Protein AF-0000000070847513 (afdb_homodimer)

Foldseek 3Di:
DPPPPPPPPVPDDAFEAEEEEEPVLDDPFDWDQDPVRDTDTDLVCLVVCVVPDDDDHFKYKYKYWQYQDCRVVRNVQSNCVVVQKHKDDDDPQFFWDWAAAPDPPDGIGIIGMIMIGRPVQPVFKDWDGKHWDAPPDRHHNHTDIDTDMGGHD/DDPDPPVPPVPDDAFEAEEEEEPVLDDPFDWDQDPVRDTDTDLVCLVVCVVPDDDDHFKYKYKYWQYQDCRVVRNVQSNCVVVQKHKDDDDPQFFWDWAAAPDPPDGIGIIGMIMIGRPVQPVFKDWDGKHWDAPPDRHHNHTDIDTDMGGHD

Nearest PDB structures (foldseek):
  3toe-assembly1_B  TM=3.927E-01  e=4.108E-01  Methanothermobacter thermautotrophicus str. Delta H
  1nfh-assembly1_B-2  TM=3.701E-01  e=9.165E-01  Archaeoglobus fulgidus
  3u6y-assembly1_A  TM=3.440E-01  e=8.100E-01  Aeropyrum pernix K1
  8xaq-assembly1_B  TM=4.272E-01  e=4.031E+00  Sulfolobus acidocaldarius DSM 639
  6cwx-assembly1_B  TM=3.542E-01  e=1.597E+00  Homo sapiens

InterPro domains:
  IPR036691 Endonuclease/exonuclease/phosphatase superfamily [G3DSA:3.60.10.10] (1-153)
  IPR036691 Endonuclease/exonuclease/phosphatase superfamily [SSF56219] (13-153)

Radius of gyration: 20.43 Å; Cα contacts (8 Å, |Δi|>4): 764; chains: 2; bounding box: 77×54×47 Å

Solvent-accessible surface area (backbone atoms only — not comparable to full-atom values): 15992 Å² total; per-residue (Å²): 139,76,83,70,75,73,79,72,58,43,86,64,60,50,32,36,38,38,36,32,31,37,45,73,63,43,68,88,38,54,64,38,70,43,98,86,70,46,72,40,49,68,66,84,53,34,69,72,40,63,88,68,52,85,77,92,54,39,33,40,38,43,24,39,25,35,30,57,66,61,16,56,61,52,34,50,41,58,45,37,43,78,69,49,24,41,66,61,89,65,55,68,77,25,25,26,21,67,12,41,35,83,56,93,89,46,70,46,23,20,15,29,45,49,45,31,34,26,61,89,43,54,89,36,44,43,83,73,49,62,35,39,43,65,70,73,52,70,47,26,25,32,18,28,11,34,41,33,37,33,38,43,41,136,77,86,73,83,68,81,71,58,44,85,64,60,49,33,36,40,38,37,31,31,35,45,72,63,43,68,89,38,54,63,38,71,42,96,86,68,45,75,40,50,67,65,85,53,35,70,70,40,63,87,68,51,85,77,92,54,39,33,39,37,43,24,40,27,34,31,56,65,61,16,56,63,51,35,50,40,58,45,36,44,80,69,50,24,41,66,61,92,65,56,70,77,25,25,25,21,68,14,41,33,86,50,95,87,41,69,45,21,20,14,30,45,48,45,31,35,26,61,90,41,53,90,36,44,42,82,73,48,61,36,38,43,65,70,75,52,69,48,24,24,32,18,28,12,34,40,34,37,34,38,43,41

Secondary structure (DSSP, 8-state):
----------S-EEEEEEEEEE-TT--SS-EEE-TTS-EEE-GGGGGGGTTTS--S-SEEEEEEEEE-SSHHHHHHHHHHHTTTEEE----HHHHEEEE--SSTTPPPEEEEEEEEEEGGGTTTEEEEEEEEEE-S-TT-S-EEEEEEEEEE-/----------S-EEEEEEEEEE-TT--SS-EEE-TTS-EEE-GGGGGGGTTTS--S-SEEEEEEEEE-SSHHHHHHHHHHHTTTEEE----HHHHEEEE--SSTTSPPEEEEEEEEEEGGGTTTEEEEEEEEEE-S-TTSS-EEEEEEEEEE-

pLDDT: mean 86.8, std 17.77, range [24.7, 98.75]

Sequence (306 aa):
MIRSEEEQKCEVATKIWVCTWNMAAKSHFPMLTTEAGTKRVDTSKTSELENIIPTNYDIYVFGVQEGVDDGYFELLEAYLKTKEIQRYDISPKEDRVEGRGDGSFINSKYTGISVFVNKEKKDVIQFKKAGAVSAGMMEGSKGAAGVVLKVYGMIRSEEEQKCEVATKIWVCTWNMAAKSHFPMLTTEAGTKRVDTSKTSELENIIPTNYDIYVFGVQEGVDDGYFELLEAYLKTKEIQRYDISPKEDRVEGRGDGSFINSKYTGISVFVNKEKKDVIQFKKAGAVSAGMMEGSKGAAGVVLKVYG

Organism: Reticulomyxa filosa (NCBI:txid46433)

Structure (mmCIF, N/CA/C/O backbone):
data_AF-0000000070847513-model_v1
#
loop_
_entity.id
_entity.type
_entity.pdbx_description
1 polymer 'Uncharacterized protein'
#
loop_
_atom_site.group_PDB
_atom_site.id
_atom_site.type_symbol
_atom_site.label_atom_id
_atom_site.label_alt_id
_atom_site.label_comp_id
_atom_site.label_asym_id
_atom_site.label_entity_id
_atom_site.label_seq_id
_atom_site.pdbx_PDB_ins_code
_atom_site.Cartn_x
_atom_site.Cartn_y
_atom_site.Cartn_z
_atom_site.occupancy
_atom_site.B_iso_or_equiv
_atom_site.auth_seq_id
_atom_site.auth_comp_id
_atom_site.auth_asym_id
_atom_site.auth_atom_id
_atom_site.pdbx_PDB_model_num
ATOM 1 N N . MET A 1 1 ? -37.719 16.516 24.875 1 27.69 1 MET A N 1
ATOM 2 C CA . MET A 1 1 ? -36.594 15.625 25.125 1 27.69 1 MET A CA 1
ATOM 3 C C . MET A 1 1 ? -36.281 14.797 23.891 1 27.69 1 MET A C 1
ATOM 5 O O . MET A 1 1 ? -35.875 13.633 24 1 27.69 1 MET A O 1
ATOM 9 N N . ILE A 1 2 ? -36.625 15.172 22.609 1 30.91 2 ILE A N 1
ATOM 10 C CA . ILE A 1 2 ? -36.969 14.539 21.344 1 30.91 2 ILE A CA 1
ATOM 11 C C . ILE A 1 2 ? -35.688 14.039 20.656 1 30.91 2 ILE A C 1
ATOM 13 O O . ILE A 1 2 ? -35.75 13.203 19.75 1 30.91 2 ILE A O 1
ATOM 17 N N . ARG A 1 3 ? -34.469 14.742 20.844 1 32.19 3 ARG A N 1
ATOM 18 C CA . ARG A 1 3 ? -33.531 14.508 19.75 1 32.19 3 ARG A CA 1
ATOM 19 C C . ARG A 1 3 ? -33.094 13.055 19.719 1 32.19 3 ARG A C 1
ATOM 21 O O . ARG A 1 3 ? -31.953 12.742 20.078 1 32.19 3 ARG A O 1
ATOM 28 N N . SER A 1 4 ? -33.719 12.141 20.25 1 35.22 4 SER A N 1
ATOM 29 C CA . SER A 1 4 ? -33.094 10.844 20.484 1 35.22 4 SER A CA 1
ATOM 30 C C . SER A 1 4 ? -32.625 10.211 19.172 1 35.22 4 SER A C 1
ATOM 32 O O . SER A 1 4 ? -33.25 9.242 18.703 1 35.22 4 SER A O 1
ATOM 34 N N . GLU A 1 5 ? -32.719 10.883 17.953 1 34.25 5 GLU A N 1
ATOM 35 C CA . GLU A 1 5 ? -32.469 10.359 16.625 1 34.25 5 GLU A CA 1
ATOM 36 C C . GLU A 1 5 ? -31.156 9.586 16.578 1 34.25 5 GLU A C 1
ATOM 38 O O . GLU A 1 5 ? -30.078 10.156 16.797 1 34.25 5 GLU A O 1
ATOM 43 N N . GLU A 1 6 ? -31.047 8.383 17.078 1 35.81 6 GLU A N 1
ATOM 44 C CA . GLU A 1 6 ? -30.062 7.316 16.938 1 35.81 6 GLU A CA 1
ATOM 45 C C . GLU A 1 6 ? -29.484 7.285 15.523 1 35.81 6 GLU A C 1
ATOM 47 O O . GLU A 1 6 ? -30.203 7.055 14.555 1 35.81 6 GLU A O 1
ATOM 52 N N . GLU A 1 7 ? -28.734 8.203 14.898 1 40.34 7 GLU A N 1
ATOM 53 C CA . GLU A 1 7 ? -27.969 8.141 13.656 1 40.34 7 GLU A CA 1
ATOM 54 C C . GLU A 1 7 ? -27.562 6.703 13.328 1 40.34 7 GLU A C 1
ATOM 56 O O . GLU A 1 7 ? -26.875 6.055 14.109 1 40.34 7 GLU A O 1
ATOM 61 N N . GLN A 1 8 ? -28.422 5.879 12.82 1 38.22 8 GLN A N 1
ATOM 62 C CA . GLN A 1 8 ? -28.344 4.504 12.336 1 38.22 8 GLN A CA 1
ATOM 63 C C . GLN A 1 8 ? -27.062 4.289 11.516 1 38.22 8 GLN A C 1
ATOM 65 O O . GLN A 1 8 ? -26.984 4.734 10.375 1 38.22 8 GLN A O 1
ATOM 70 N N . LYS A 1 9 ? -25.875 4.551 12.008 1 46.19 9 LYS A N 1
ATOM 71 C CA . LYS A 1 9 ? -24.719 4.008 11.312 1 46.19 9 LYS A CA 1
ATOM 72 C C . LYS A 1 9 ? -25.047 2.67 10.656 1 46.19 9 LYS A C 1
ATOM 74 O O . LYS A 1 9 ? -25.75 1.841 11.242 1 46.19 9 LYS A O 1
ATOM 79 N N . CYS A 1 10 ? -25.344 2.721 9.32 1 51.66 10 CYS A N 1
ATOM 80 C CA . CYS A 1 10 ? -25.484 1.425 8.672 1 51.66 10 CYS A CA 1
ATOM 81 C C . CYS A 1 10 ? -24.609 0.379 9.328 1 51.66 10 CYS A C 1
ATOM 83 O O . CYS A 1 10 ? -23.453 0.657 9.656 1 51.66 10 CYS A O 1
ATOM 85 N N . GLU A 1 11 ? -25.172 -0.499 10.141 1 61.72 11 GLU A N 1
ATOM 86 C CA . GLU A 1 11 ? -24.625 -1.493 11.062 1 61.72 11 GLU A CA 1
ATOM 87 C C . GLU A 1 11 ? -23.531 -2.311 10.398 1 61.72 11 GLU A C 1
ATOM 89 O O . GLU A 1 11 ? -22.578 -2.75 11.062 1 61.72 11 GLU A O 1
ATOM 94 N N . VAL A 1 12 ? -23.516 -2.258 9.039 1 79.94 12 VAL A N 1
ATOM 95 C CA . VAL A 1 12 ? -22.547 -3.227 8.523 1 79.94 12 VAL A CA 1
ATOM 96 C C . VAL A 1 12 ? -21.312 -2.5 7.984 1 79.94 12 VAL A C 1
ATOM 98 O O . VAL A 1 12 ? -21.438 -1.604 7.148 1 79.94 12 VAL A O 1
ATOM 101 N N . ALA A 1 13 ? -20.219 -2.717 8.562 1 91.62 13 ALA A N 1
ATOM 102 C CA . ALA A 1 13 ? -18.953 -2.082 8.18 1 91.62 13 ALA A CA 1
ATOM 103 C C . ALA A 1 13 ? -18.281 -2.852 7.047 1 91.62 13 ALA A C 1
ATOM 105 O O . ALA A 1 13 ? -18.391 -4.078 6.965 1 91.62 13 ALA A O 1
ATOM 106 N N . THR A 1 14 ? -17.703 -2.111 6.086 1 95.56 14 THR A N 1
ATOM 107 C CA . THR A 1 14 ? -16.75 -2.695 5.148 1 95.56 14 THR A CA 1
ATOM 108 C C . THR A 1 14 ? -15.359 -2.76 5.762 1 95.56 14 THR A C 1
ATOM 110 O O . THR A 1 14 ? -14.82 -1.74 6.199 1 95.56 14 THR A O 1
ATOM 113 N N . LYS A 1 15 ? -14.797 -4.012 5.852 1 97.19 15 LYS A N 1
ATOM 114 C CA . LYS A 1 15 ? -13.477 -4.23 6.438 1 97.19 15 LYS A CA 1
ATOM 115 C C . LYS A 1 15 ? -12.398 -4.25 5.363 1 97.19 15 LYS A C 1
ATOM 117 O O . LYS A 1 15 ? -12.508 -4.988 4.379 1 97.19 15 LYS A O 1
ATOM 122 N N . ILE A 1 16 ? -11.305 -3.463 5.598 1 98.25 16 ILE A N 1
ATOM 123 C CA . ILE A 1 16 ? -10.273 -3.266 4.582 1 98.25 16 ILE A CA 1
ATOM 124 C C . ILE A 1 16 ? -8.906 -3.631 5.16 1 98.25 16 ILE A C 1
ATOM 126 O O . ILE A 1 16 ? -8.523 -3.141 6.227 1 98.25 16 ILE A O 1
ATOM 130 N N . TRP A 1 17 ? -8.203 -4.508 4.539 1 98.56 17 TRP A N 1
ATOM 131 C CA . TRP A 1 17 ? -6.816 -4.832 4.859 1 98.56 17 TRP A CA 1
ATOM 132 C C . TRP A 1 17 ? -5.875 -4.355 3.758 1 98.56 17 TRP A C 1
ATOM 134 O O . TRP A 1 17 ? -6.055 -4.703 2.588 1 98.56 17 TRP A O 1
ATOM 144 N N . VAL A 1 18 ? -4.906 -3.482 4.09 1 98.75 18 VAL A N 1
ATOM 145 C CA . VAL A 1 18 ? -3.906 -2.984 3.148 1 98.75 18 VAL A CA 1
ATOM 146 C C . VAL A 1 18 ? -2.512 -3.406 3.605 1 98.75 18 VAL A C 1
ATOM 148 O O . VAL A 1 18 ? -2.176 -3.291 4.785 1 98.75 18 VAL A O 1
ATOM 151 N N . CYS A 1 19 ? -1.73 -3.869 2.66 1 97.94 19 CYS A N 1
ATOM 152 C CA . CYS A 1 19 ? -0.384 -4.324 2.988 1 97.94 19 CYS A CA 1
ATOM 153 C C . CYS A 1 19 ? 0.606 -3.93 1.897 1 97.94 19 CYS A C 1
ATOM 155 O O . CYS A 1 19 ? 0.26 -3.912 0.715 1 97.94 19 CYS A O 1
ATOM 157 N N . THR A 1 20 ? 1.813 -3.527 2.262 1 97.88 20 THR A N 1
ATOM 158 C CA . THR A 1 20 ? 2.943 -3.379 1.351 1 97.88 20 THR A CA 1
ATOM 159 C C . THR A 1 20 ? 4.086 -4.305 1.752 1 97.88 20 THR A C 1
ATOM 161 O O . THR A 1 20 ? 4.391 -4.449 2.938 1 97.88 20 THR A O 1
ATOM 164 N N . TRP A 1 21 ? 4.703 -4.961 0.77 1 96.19 21 TRP A N 1
ATOM 165 C CA . TRP A 1 21 ? 5.703 -5.988 1.041 1 96.19 21 TRP A CA 1
ATOM 166 C C . TRP A 1 21 ? 6.918 -5.82 0.136 1 96.19 21 TRP A C 1
ATOM 168 O O . TRP A 1 21 ? 6.797 -5.867 -1.091 1 96.19 21 TRP A O 1
ATOM 178 N N . ASN A 1 22 ? 8.039 -5.566 0.706 1 94.25 22 ASN A N 1
ATOM 179 C CA . ASN A 1 22 ? 9.297 -5.695 -0.025 1 94.25 22 ASN A CA 1
ATOM 180 C C . ASN A 1 22 ? 9.75 -7.148 -0.117 1 94.25 22 ASN A C 1
ATOM 182 O O . ASN A 1 22 ? 10.164 -7.738 0.881 1 94.25 22 ASN A O 1
ATOM 186 N N . MET A 1 23 ? 9.797 -7.664 -1.32 1 91.69 23 MET A N 1
ATOM 187 C CA . MET A 1 23 ? 9.992 -9.094 -1.528 1 91.69 23 MET A CA 1
ATOM 188 C C . MET A 1 23 ? 11.469 -9.43 -1.668 1 91.69 23 MET A C 1
ATOM 190 O O . MET A 1 23 ? 11.836 -10.586 -1.871 1 91.69 23 MET A O 1
ATOM 194 N N . ALA A 1 24 ? 12.328 -8.492 -1.674 1 87.88 24 ALA A N 1
ATOM 195 C CA . ALA A 1 24 ? 13.781 -8.664 -1.698 1 87.88 24 ALA A CA 1
ATOM 196 C C . ALA A 1 24 ? 14.234 -9.328 -2.996 1 87.88 24 ALA A C 1
ATOM 198 O O . ALA A 1 24 ? 15.156 -10.148 -2.996 1 87.88 24 ALA A O 1
ATOM 199 N N . ALA A 1 25 ? 13.484 -9.086 -4.023 1 88.25 25 ALA A N 1
ATOM 200 C CA . ALA A 1 25 ? 13.789 -9.672 -5.328 1 88.25 25 ALA A CA 1
ATOM 201 C C . ALA A 1 25 ? 13.805 -11.195 -5.254 1 88.25 25 ALA A C 1
ATOM 203 O O . ALA A 1 25 ? 14.617 -11.844 -5.922 1 88.25 25 ALA A O 1
ATOM 204 N N . LYS A 1 26 ? 13.031 -11.75 -4.383 1 88.81 26 LYS A N 1
ATOM 205 C CA . LYS A 1 26 ? 12.898 -13.203 -4.262 1 88.81 26 LYS A CA 1
ATOM 206 C C . LYS A 1 26 ? 11.555 -13.68 -4.801 1 88.81 26 LYS A C 1
ATOM 208 O O . LYS A 1 26 ? 10.531 -13.031 -4.586 1 88.81 26 LYS A O 1
ATOM 213 N N . SER A 1 27 ? 11.633 -14.82 -5.469 1 91.38 27 SER A N 1
ATOM 214 C CA . SER A 1 27 ? 10.406 -15.5 -5.887 1 91.38 27 SER A CA 1
ATOM 215 C C . SER A 1 27 ? 9.906 -16.453 -4.809 1 91.38 27 SER A C 1
ATOM 217 O O . SER A 1 27 ? 10.219 -17.641 -4.828 1 91.38 27 SER A O 1
ATOM 219 N N . HIS A 1 28 ? 9.109 -15.961 -3.918 1 90.62 28 HIS A N 1
ATOM 220 C CA . HIS A 1 28 ? 8.664 -16.719 -2.76 1 90.62 28 HIS A CA 1
ATOM 221 C C . HIS A 1 28 ? 7.793 -17.906 -3.182 1 90.62 28 HIS A C 1
ATOM 223 O O . HIS A 1 28 ? 7.824 -18.969 -2.551 1 90.62 28 HIS A O 1
ATOM 229 N N . PHE A 1 29 ? 6.992 -17.719 -4.176 1 94.62 29 PHE A N 1
ATOM 230 C CA . PHE A 1 29 ? 6.145 -18.734 -4.785 1 94.62 29 PHE A CA 1
ATOM 231 C C . PHE A 1 29 ? 6.32 -18.75 -6.301 1 94.62 29 PHE A C 1
ATOM 233 O O . PHE A 1 29 ? 5.48 -18.2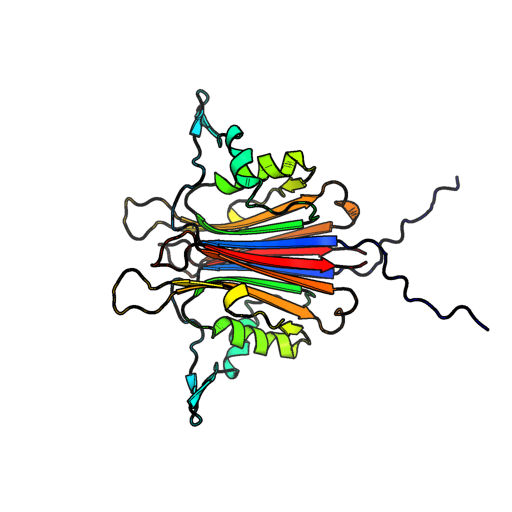03 -7.031 1 94.62 29 PHE A O 1
ATOM 240 N N . PRO A 1 30 ? 7.285 -19.422 -6.75 1 94.62 30 PRO A N 1
ATOM 241 C CA . PRO A 1 30 ? 7.672 -19.312 -8.156 1 94.62 30 PRO A CA 1
ATOM 242 C C . PRO A 1 30 ? 6.602 -19.828 -9.109 1 94.62 30 PRO A C 1
ATOM 244 O O . PRO A 1 30 ? 5.922 -20.812 -8.805 1 94.62 30 PRO A O 1
ATOM 247 N N . MET A 1 31 ? 6.594 -19.125 -10.25 1 94.75 31 MET A N 1
ATOM 248 C CA . MET A 1 31 ? 5.758 -19.594 -11.352 1 94.75 31 MET A CA 1
ATOM 249 C C . MET A 1 31 ? 6.398 -20.781 -12.062 1 94.75 31 MET A C 1
ATOM 251 O O . MET A 1 31 ? 7.586 -20.75 -12.391 1 94.75 31 MET A O 1
ATOM 255 N N . LEU A 1 32 ? 5.617 -21.812 -12.234 1 94.62 32 LEU A N 1
ATOM 256 C CA . LEU A 1 32 ? 6.094 -23.016 -12.914 1 94.62 32 LEU A CA 1
ATOM 257 C C . LEU A 1 32 ? 5.504 -23.125 -14.312 1 94.62 32 LEU A C 1
ATOM 259 O O . LEU A 1 32 ? 4.344 -22.766 -14.531 1 94.62 32 LEU A O 1
ATOM 263 N N . THR A 1 33 ? 6.328 -23.594 -15.188 1 93.81 33 THR A N 1
ATOM 264 C CA . THR A 1 33 ? 5.848 -23.812 -16.547 1 93.81 33 THR A CA 1
ATOM 265 C C . THR A 1 33 ? 5.141 -25.156 -16.672 1 93.81 33 THR A C 1
ATOM 267 O O . THR A 1 33 ? 5.703 -26.203 -16.312 1 93.81 33 THR A O 1
ATOM 270 N N . THR A 1 34 ? 4.016 -25.062 -17.156 1 92.38 34 THR A N 1
ATOM 271 C CA . THR A 1 34 ? 3.258 -26.297 -17.359 1 92.38 34 THR A CA 1
ATOM 272 C C . THR A 1 34 ? 3.695 -26.984 -18.656 1 92.38 34 THR A C 1
ATOM 274 O O . THR A 1 34 ? 4.48 -26.422 -19.422 1 92.38 34 THR A O 1
ATOM 277 N N . GLU A 1 35 ? 3.127 -28.219 -18.875 1 93 35 GLU A N 1
ATOM 278 C CA . GLU A 1 35 ? 3.395 -28.953 -20.094 1 93 35 GLU A CA 1
ATOM 279 C C . GLU A 1 35 ? 2.902 -28.188 -21.328 1 93 35 GLU A C 1
ATOM 281 O O . GLU A 1 35 ? 3.475 -28.312 -22.406 1 93 35 GLU A O 1
ATOM 286 N N . ALA A 1 36 ? 1.841 -27.375 -21.125 1 94.25 36 ALA A N 1
ATOM 287 C CA . ALA A 1 36 ? 1.233 -26.609 -22.203 1 94.25 36 ALA A CA 1
ATOM 288 C C . ALA A 1 36 ? 1.996 -25.312 -22.453 1 94.25 36 ALA A C 1
ATOM 290 O O . ALA A 1 36 ? 1.643 -24.531 -23.344 1 94.25 36 ALA A O 1
ATOM 291 N N . GLY A 1 37 ? 2.994 -25 -21.656 1 92.31 37 GLY A N 1
ATOM 292 C CA . GLY A 1 37 ? 3.816 -23.828 -21.875 1 92.31 37 GLY A CA 1
ATOM 293 C C . GLY A 1 37 ? 3.322 -22.609 -21.094 1 92.31 37 GLY A C 1
ATOM 294 O O . GLY A 1 37 ? 3.836 -21.5 -21.281 1 92.31 37 GLY A O 1
ATOM 295 N N . THR A 1 38 ? 2.297 -22.891 -20.312 1 92.06 38 THR A N 1
ATOM 296 C CA . THR A 1 38 ? 1.773 -21.797 -19.516 1 92.06 38 THR A CA 1
ATOM 297 C C . THR A 1 38 ? 2.42 -21.766 -18.141 1 92.06 38 THR A C 1
ATOM 299 O O . THR A 1 38 ? 2.82 -22.812 -17.609 1 92.06 38 THR A O 1
ATOM 302 N N . LYS A 1 39 ? 2.58 -20.531 -17.594 1 93.19 39 LYS A N 1
ATOM 303 C CA . LYS A 1 39 ? 3.133 -20.406 -16.25 1 93.19 39 LYS A CA 1
ATOM 304 C C . LYS A 1 39 ? 2.023 -20.344 -15.211 1 93.19 39 LYS A C 1
ATOM 306 O O . LYS A 1 39 ? 1.044 -19.625 -15.375 1 93.19 39 LYS A O 1
ATOM 311 N N . ARG A 1 40 ? 2.262 -21.203 -14.195 1 94.62 40 ARG A N 1
ATOM 312 C CA . ARG A 1 40 ? 1.302 -21.234 -13.094 1 94.62 40 ARG A CA 1
ATOM 313 C C . ARG A 1 40 ? 2.006 -21.422 -11.75 1 94.62 40 ARG A C 1
ATOM 315 O O . ARG A 1 40 ? 3.092 -22 -11.695 1 94.62 40 ARG A O 1
ATOM 322 N N . VAL A 1 41 ? 1.285 -20.859 -10.742 1 96.31 41 VAL A N 1
ATOM 323 C CA . VAL A 1 41 ? 1.812 -21.109 -9.406 1 96.31 41 VAL A CA 1
ATOM 324 C C . VAL A 1 41 ? 1.294 -22.438 -8.883 1 96.31 41 VAL A C 1
ATOM 326 O O . VAL A 1 41 ? 0.253 -22.938 -9.328 1 96.31 41 VAL A O 1
ATOM 329 N N . ASP A 1 42 ? 2.086 -23.094 -8.023 1 95.81 42 ASP A N 1
ATOM 330 C CA . ASP A 1 42 ? 1.638 -24.312 -7.336 1 95.81 42 ASP A CA 1
ATOM 331 C C . ASP A 1 42 ? 0.57 -23.984 -6.293 1 95.81 42 ASP A C 1
ATOM 333 O O . ASP A 1 42 ? 0.892 -23.641 -5.152 1 95.81 42 ASP A O 1
ATOM 337 N N . THR A 1 43 ? -0.675 -24.219 -6.609 1 95.31 43 THR A N 1
ATOM 338 C CA . THR A 1 43 ? -1.798 -23.812 -5.773 1 95.31 43 THR A CA 1
ATOM 339 C C . THR A 1 43 ? -1.874 -24.672 -4.516 1 95.31 43 THR A C 1
ATOM 341 O O . THR A 1 43 ? -2.59 -24.344 -3.57 1 95.31 43 THR A O 1
ATOM 344 N N . SER A 1 44 ? -1.166 -25.781 -4.465 1 95.44 44 SER A N 1
ATOM 345 C CA . SER A 1 44 ? -1.132 -26.578 -3.25 1 95.44 44 SER A CA 1
ATOM 346 C C . SER A 1 44 ? -0.452 -25.828 -2.109 1 95.44 44 SER A C 1
ATOM 348 O O . SER A 1 44 ? -0.59 -26.203 -0.944 1 95.44 44 SER A O 1
ATOM 350 N N . LYS A 1 45 ? 0.199 -24.734 -2.393 1 95.94 45 LYS A N 1
ATOM 351 C CA . LYS A 1 45 ? 0.947 -23.969 -1.398 1 95.94 45 LYS A CA 1
ATOM 352 C C . LYS A 1 45 ? 0.06 -22.922 -0.73 1 95.94 45 LYS A C 1
ATOM 354 O O . LYS A 1 45 ? 0.534 -22.141 0.088 1 95.94 45 LYS A O 1
ATOM 359 N N . THR A 1 46 ? -1.2 -22.875 -1.01 1 96.44 46 THR A N 1
ATOM 360 C CA . THR A 1 46 ? -2.107 -21.891 -0.415 1 96.44 46 THR A CA 1
ATOM 361 C C . THR A 1 46 ? -2.127 -22.031 1.105 1 96.44 46 THR A C 1
ATOM 363 O O . THR A 1 46 ? -2.34 -21.047 1.818 1 96.44 46 THR A O 1
ATOM 366 N N . SER A 1 47 ? -1.838 -23.25 1.615 1 95.5 47 SER A N 1
ATOM 367 C CA . SER A 1 47 ? -1.837 -23.469 3.057 1 95.5 47 SER A CA 1
ATOM 368 C C . SER A 1 47 ? -0.788 -22.609 3.754 1 95.5 47 SER A C 1
ATOM 370 O O . SER A 1 47 ? -0.939 -22.281 4.93 1 95.5 47 SER A O 1
ATOM 372 N N . GLU A 1 48 ? 0.239 -22.219 3.041 1 94 48 GLU A N 1
ATOM 373 C CA . GLU A 1 48 ? 1.307 -21.406 3.604 1 94 48 GLU A CA 1
ATOM 374 C C . GLU A 1 48 ? 0.827 -19.969 3.863 1 94 48 GLU A C 1
ATOM 376 O O . GLU A 1 48 ? 1.447 -19.234 4.629 1 94 48 GLU A O 1
ATOM 381 N N . LEU A 1 49 ? -0.308 -19.609 3.215 1 94.81 49 LEU A N 1
ATOM 382 C CA . LEU A 1 49 ? -0.833 -18.25 3.369 1 94.81 49 LEU A CA 1
ATOM 383 C C . LEU A 1 49 ? -1.815 -18.188 4.535 1 94.81 49 LEU A C 1
ATOM 385 O O . LEU A 1 49 ? -2.162 -17.094 4.992 1 94.81 49 LEU A O 1
ATOM 389 N N . GLU A 1 50 ? -2.264 -19.328 5.062 1 93.12 50 GLU A N 1
ATOM 390 C CA . GLU A 1 50 ? -3.314 -19.391 6.074 1 93.12 50 GLU A CA 1
ATOM 391 C C . GLU A 1 50 ? -2.91 -18.641 7.34 1 93.12 50 GLU A C 1
ATOM 393 O O . GLU A 1 50 ? -3.736 -17.969 7.961 1 93.12 50 GLU A O 1
ATOM 398 N N . ASN A 1 51 ? -1.661 -18.703 7.672 1 87.81 51 ASN A N 1
ATOM 399 C CA . ASN A 1 51 ? -1.239 -18.047 8.906 1 87.81 51 ASN A CA 1
ATOM 400 C C . ASN A 1 51 ? -0.617 -16.688 8.625 1 87.81 51 ASN A C 1
ATOM 402 O O . ASN A 1 51 ? -0.117 -16.016 9.539 1 87.81 51 ASN A O 1
ATOM 406 N N . ILE A 1 52 ? -0.664 -16.234 7.43 1 89.5 52 ILE A N 1
ATOM 407 C CA . ILE A 1 52 ? -0.007 -14.992 7.031 1 89.5 52 ILE A CA 1
ATOM 408 C C . ILE A 1 52 ? -1.058 -13.953 6.645 1 89.5 52 ILE A C 1
ATOM 410 O O . ILE A 1 52 ? -0.989 -12.805 7.078 1 89.5 52 ILE A O 1
ATOM 414 N N . ILE A 1 53 ? -1.998 -14.445 5.902 1 94.44 53 ILE A N 1
ATOM 415 C CA . ILE A 1 53 ? -3.021 -13.547 5.375 1 94.44 53 ILE A CA 1
ATOM 416 C C . ILE A 1 53 ? -4.242 -13.562 6.297 1 94.44 53 ILE A C 1
ATOM 418 O O . ILE A 1 53 ? -4.863 -14.602 6.504 1 94.44 53 ILE A O 1
ATOM 422 N N . PRO A 1 54 ? -4.531 -12.398 6.852 1 94.19 54 PRO A N 1
ATOM 423 C CA . PRO A 1 54 ? -5.766 -12.375 7.641 1 94.19 54 PRO A CA 1
ATOM 424 C C . PRO A 1 54 ? -7.012 -12.609 6.793 1 94.19 54 PRO A C 1
ATOM 426 O O . PRO A 1 54 ? -7.027 -12.281 5.602 1 94.19 54 PRO A O 1
ATOM 429 N N . THR A 1 55 ? -8.062 -13.203 7.379 1 94 55 THR A N 1
ATOM 430 C CA . THR A 1 55 ? -9.297 -13.492 6.656 1 94 55 THR A CA 1
ATOM 431 C C . THR A 1 55 ? -10.453 -12.68 7.223 1 94 55 THR A C 1
ATOM 433 O O . THR A 1 55 ? -10.289 -11.953 8.203 1 94 55 THR A O 1
ATOM 436 N N . ASN A 1 56 ? -11.555 -12.633 6.543 1 94.38 56 ASN A N 1
ATOM 437 C CA . ASN A 1 56 ? -12.789 -11.969 6.957 1 94.38 56 ASN A CA 1
ATOM 438 C C . ASN A 1 56 ? -12.719 -10.461 6.715 1 94.38 56 ASN A C 1
ATOM 440 O O . ASN A 1 56 ? -13.172 -9.68 7.543 1 94.38 56 ASN A O 1
ATOM 444 N N . TYR A 1 57 ? -12.039 -10.18 5.742 1 97.12 57 TYR A N 1
ATOM 445 C CA . TYR A 1 57 ? -12.07 -8.805 5.234 1 97.12 57 TYR A CA 1
ATOM 446 C C . TYR A 1 57 ? -12.805 -8.734 3.902 1 97.12 57 TYR A C 1
ATOM 448 O O . TYR A 1 57 ? -13.016 -9.758 3.244 1 97.12 57 TYR A O 1
ATOM 456 N N . ASP A 1 58 ? -13.234 -7.551 3.592 1 97.31 58 ASP A N 1
ATOM 457 C CA . ASP A 1 58 ? -14.039 -7.344 2.391 1 97.31 58 ASP A CA 1
ATOM 458 C C . ASP A 1 58 ? -13.172 -6.836 1.236 1 97.31 58 ASP A C 1
ATOM 460 O O . ASP A 1 58 ? -13.5 -7.059 0.068 1 97.31 58 ASP A O 1
ATOM 464 N N . ILE A 1 59 ? -12.156 -6.082 1.551 1 98.31 59 ILE A N 1
ATOM 465 C CA . ILE A 1 59 ? -11.219 -5.543 0.577 1 98.31 59 ILE A CA 1
ATOM 466 C C . ILE A 1 59 ? -9.789 -5.848 1.017 1 98.31 59 ILE A C 1
ATOM 468 O O . ILE A 1 59 ? -9.43 -5.652 2.182 1 98.31 59 ILE A O 1
ATOM 472 N N . TYR A 1 60 ? -8.977 -6.441 0.153 1 98.5 60 TYR A N 1
ATOM 473 C CA . TYR A 1 60 ? -7.535 -6.574 0.298 1 98.5 60 TYR A CA 1
ATOM 474 C C . TYR A 1 60 ? -6.805 -5.754 -0.758 1 98.5 60 TYR A C 1
ATOM 476 O O . TYR A 1 60 ? -7.062 -5.898 -1.955 1 98.5 60 TYR A O 1
ATOM 484 N N . VAL A 1 61 ? -6 -4.832 -0.332 1 98.75 61 VAL A N 1
ATOM 485 C CA . VAL A 1 61 ? -5.086 -4.152 -1.247 1 98.75 61 VAL A CA 1
ATOM 486 C C . VAL A 1 61 ? -3.645 -4.539 -0.919 1 98.75 61 VAL A C 1
ATOM 488 O O . VAL A 1 61 ? -3.17 -4.301 0.193 1 98.75 61 VAL A O 1
ATOM 491 N N . PHE A 1 62 ? -2.971 -5.07 -1.861 1 97.94 62 PHE A N 1
ATOM 492 C CA . PHE A 1 62 ? -1.637 -5.609 -1.626 1 97.94 62 PHE A CA 1
ATOM 493 C C . PHE A 1 62 ? -0.611 -4.934 -2.527 1 97.94 62 PHE A C 1
ATOM 495 O O . PHE A 1 62 ? -0.649 -5.09 -3.748 1 97.94 62 PHE A O 1
ATOM 502 N N . GLY A 1 63 ? 0.256 -4.18 -1.959 1 97.75 63 GLY A N 1
ATOM 503 C CA . GLY A 1 63 ? 1.405 -3.633 -2.664 1 97.75 63 GLY A CA 1
ATOM 504 C C . GLY A 1 63 ? 2.652 -4.484 -2.518 1 97.75 63 GLY A C 1
ATOM 505 O O . GLY A 1 63 ? 2.932 -5.008 -1.438 1 97.75 63 GLY A O 1
ATOM 506 N N . VAL A 1 64 ? 3.371 -4.664 -3.592 1 96.12 64 VAL A N 1
ATOM 507 C CA . VAL A 1 64 ? 4.641 -5.387 -3.562 1 96.12 64 VAL A CA 1
ATOM 508 C C . VAL A 1 64 ? 5.734 -4.531 -4.195 1 96.12 64 VAL A C 1
ATOM 510 O O . VAL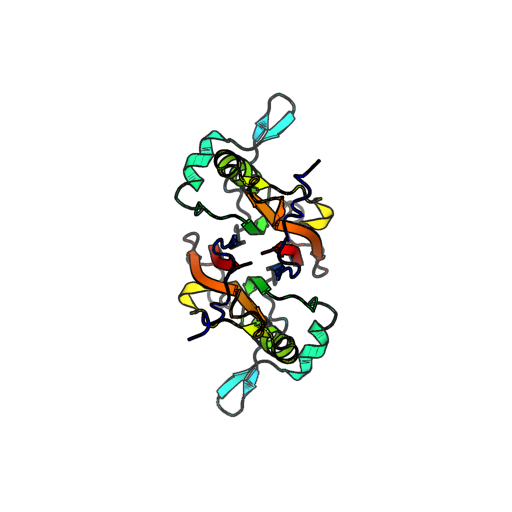 A 1 64 ? 5.469 -3.727 -5.09 1 96.12 64 VAL A O 1
ATOM 513 N N . GLN A 1 65 ? 6.848 -4.691 -3.711 1 93.31 65 GLN A N 1
ATOM 514 C CA . GLN A 1 65 ? 8.023 -4.059 -4.297 1 93.31 65 GLN A CA 1
ATOM 515 C C . GLN A 1 65 ? 9.164 -5.062 -4.469 1 93.31 65 GLN A C 1
ATOM 517 O O . GLN A 1 65 ? 9.188 -6.102 -3.811 1 93.31 65 GLN A O 1
ATOM 522 N N . GLU A 1 66 ? 9.977 -4.801 -5.414 1 91 66 GLU A N 1
ATOM 523 C CA . GLU A 1 66 ? 11.039 -5.707 -5.832 1 91 66 GLU A CA 1
ATOM 524 C C . GLU A 1 66 ? 10.492 -7.086 -6.188 1 91 66 GLU A C 1
ATOM 526 O O . GLU A 1 66 ? 11.086 -8.102 -5.84 1 91 66 GLU A O 1
ATOM 531 N N . GLY A 1 67 ? 9.367 -7.105 -6.68 1 92 67 GLY A N 1
ATOM 532 C CA . GLY A 1 67 ? 8.828 -8.352 -7.207 1 92 67 GLY A CA 1
ATOM 533 C C . GLY A 1 67 ? 9.531 -8.82 -8.469 1 92 67 GLY A C 1
ATOM 534 O O . GLY A 1 67 ? 9.898 -8.008 -9.312 1 92 67 GLY A O 1
ATOM 535 N N . VAL A 1 68 ? 9.586 -10.148 -8.633 1 92.62 68 VAL A N 1
ATOM 536 C CA . VAL A 1 68 ? 10.305 -10.641 -9.797 1 92.62 68 VAL A CA 1
ATOM 537 C C . VAL A 1 68 ? 9.383 -11.508 -10.648 1 92.62 68 VAL A C 1
ATOM 539 O O . VAL A 1 68 ? 9.688 -11.812 -11.805 1 92.62 68 VAL A O 1
ATOM 542 N N . ASP A 1 69 ? 8.266 -11.93 -10.133 1 93.25 69 ASP A N 1
ATOM 543 C CA . ASP A 1 69 ? 7.219 -12.648 -10.852 1 93.25 69 ASP A CA 1
ATOM 544 C C . ASP A 1 69 ? 5.867 -12.5 -10.164 1 93.25 69 ASP A C 1
ATOM 546 O O . ASP A 1 69 ? 5.77 -11.875 -9.102 1 93.25 69 ASP A O 1
ATOM 550 N N . ASP A 1 70 ? 4.855 -13.086 -10.727 1 94.12 70 ASP A N 1
ATOM 551 C CA . ASP A 1 70 ? 3.502 -12.883 -10.219 1 94.12 70 ASP A CA 1
ATOM 552 C C . ASP A 1 70 ? 3.082 -14.031 -9.305 1 94.12 70 ASP A C 1
ATOM 554 O O . ASP A 1 70 ? 1.906 -14.156 -8.953 1 94.12 70 ASP A O 1
ATOM 558 N N . GLY A 1 71 ? 4.004 -14.82 -8.898 1 96.06 71 GLY A N 1
ATOM 559 C CA . GLY A 1 71 ? 3.65 -16 -8.133 1 96.06 71 GLY A CA 1
ATOM 560 C C . GLY A 1 71 ? 2.883 -15.688 -6.863 1 96.06 71 GLY A C 1
ATOM 561 O O . GLY A 1 71 ? 1.896 -16.359 -6.543 1 96.06 71 GLY A O 1
ATOM 562 N N . TYR A 1 72 ? 3.326 -14.742 -6.156 1 95 72 TYR A N 1
ATOM 563 C CA . TYR A 1 72 ? 2.643 -14.391 -4.914 1 95 72 TYR A CA 1
ATOM 564 C C . TYR A 1 72 ? 1.214 -13.938 -5.191 1 95 72 TYR A C 1
ATOM 566 O O . TYR A 1 72 ? 0.28 -14.352 -4.5 1 95 72 TYR A O 1
ATOM 574 N N . PHE A 1 73 ? 0.991 -13.031 -6.148 1 96.25 73 PHE A N 1
ATOM 575 C CA . PHE A 1 73 ? -0.346 -12.547 -6.465 1 96.25 73 PHE A CA 1
ATOM 576 C C . PHE A 1 73 ? -1.254 -13.688 -6.898 1 96.25 73 PHE A C 1
ATOM 578 O O . PHE A 1 73 ? -2.42 -13.75 -6.5 1 96.25 73 PHE A O 1
ATOM 585 N N . GLU A 1 74 ? -0.714 -14.578 -7.664 1 96.75 74 GLU A N 1
ATOM 586 C CA . GLU A 1 74 ? -1.52 -15.695 -8.133 1 96.75 74 GLU A CA 1
ATOM 587 C C . GLU A 1 74 ? -1.876 -16.641 -6.988 1 96.75 74 GLU A C 1
ATOM 589 O O . GLU A 1 74 ? -3.004 -17.141 -6.91 1 96.75 74 GLU A O 1
ATOM 594 N N . LEU A 1 75 ? -0.886 -16.891 -6.156 1 97.44 75 LEU A N 1
ATOM 595 C CA . LEU A 1 75 ? -1.174 -17.75 -5.012 1 97.44 75 LEU A CA 1
ATOM 596 C C . LEU A 1 75 ? -2.201 -17.109 -4.09 1 97.44 75 LEU A C 1
ATOM 598 O O . LEU A 1 75 ? -3.109 -17.781 -3.598 1 97.44 75 LEU A O 1
ATOM 602 N N . LEU A 1 76 ? -1.994 -15.844 -3.838 1 97.25 76 LEU A N 1
ATOM 603 C CA . LEU A 1 76 ? -2.941 -15.102 -3.016 1 97.25 76 LEU A CA 1
ATOM 604 C C . LEU A 1 76 ? -4.344 -15.164 -3.611 1 97.25 76 LEU A C 1
ATOM 606 O O . LEU A 1 76 ? -5.324 -15.352 -2.885 1 97.25 76 LEU A O 1
ATOM 610 N N . GLU A 1 77 ? -4.426 -15.008 -4.895 1 97.5 77 GLU A N 1
ATOM 611 C CA . GLU A 1 77 ? -5.711 -15.117 -5.578 1 97.5 77 GLU A CA 1
ATOM 612 C C . GLU A 1 77 ? -6.352 -16.484 -5.344 1 97.5 77 GLU A C 1
ATOM 614 O O . GLU A 1 77 ? -7.535 -16.562 -5.016 1 97.5 77 GLU A O 1
ATOM 619 N N . ALA A 1 78 ? -5.598 -17.469 -5.535 1 97.5 78 ALA A N 1
ATOM 620 C CA . ALA A 1 78 ? -6.102 -18.812 -5.32 1 97.5 78 ALA A CA 1
ATOM 621 C C . ALA A 1 78 ? -6.594 -19 -3.885 1 97.5 78 ALA A C 1
ATOM 623 O O . ALA A 1 78 ? -7.656 -19.578 -3.656 1 97.5 78 ALA A O 1
ATOM 624 N N . TYR A 1 79 ? -5.844 -18.516 -2.947 1 97.88 79 TYR A N 1
ATOM 625 C CA . TYR A 1 79 ? -6.18 -18.625 -1.531 1 97.88 79 TYR A CA 1
ATOM 626 C C . TYR A 1 79 ? -7.473 -17.875 -1.221 1 97.88 79 TYR A C 1
ATOM 628 O O . TYR A 1 79 ? -8.391 -18.438 -0.619 1 97.88 79 TYR A O 1
ATOM 636 N N . LEU A 1 80 ? -7.582 -16.672 -1.661 1 97.81 80 LEU A N 1
ATOM 637 C CA . LEU A 1 80 ? -8.703 -15.805 -1.324 1 97.81 80 LEU A CA 1
ATOM 638 C C . LEU A 1 80 ? -9.961 -16.219 -2.078 1 97.81 80 LEU A C 1
ATOM 640 O O . LEU A 1 80 ? -11.078 -16.016 -1.597 1 97.81 80 LEU A O 1
ATOM 644 N N . LYS A 1 81 ? -9.789 -16.812 -3.252 1 96.62 81 LYS A N 1
ATOM 645 C CA . LYS A 1 81 ? -10.938 -17.328 -3.998 1 96.62 81 LYS A CA 1
ATOM 646 C C . LYS A 1 81 ? -11.727 -18.328 -3.166 1 96.62 81 LYS A C 1
ATOM 648 O O . LYS A 1 81 ? -12.961 -18.375 -3.248 1 96.62 81 LYS A O 1
ATOM 653 N N . THR A 1 82 ? -11.078 -19.062 -2.35 1 95.69 82 THR A N 1
A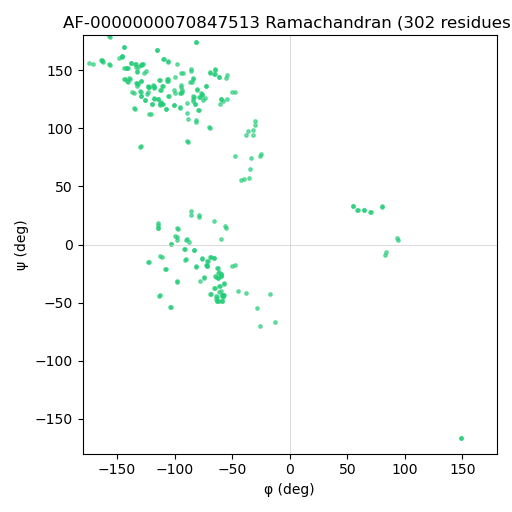TOM 654 C CA . THR A 1 82 ? -11.734 -20.047 -1.49 1 95.69 82 THR A CA 1
ATOM 655 C C . THR A 1 82 ? -12.57 -19.344 -0.423 1 95.69 82 THR A C 1
ATOM 657 O O . THR A 1 82 ? -13.383 -19.984 0.257 1 95.69 82 THR A O 1
ATOM 660 N N . LYS A 1 83 ? -12.414 -18.094 -0.295 1 95.81 83 LYS A N 1
ATOM 661 C CA . LYS A 1 83 ? -13.141 -17.297 0.691 1 95.81 83 LYS A CA 1
ATOM 662 C C . LYS A 1 83 ? -14.086 -16.312 0.013 1 95.81 83 LYS A C 1
ATOM 664 O O . LYS A 1 83 ? -14.461 -15.297 0.604 1 95.81 83 LYS A O 1
ATOM 669 N N . GLU A 1 84 ? -14.359 -16.469 -1.281 1 96.81 84 GLU A N 1
ATOM 670 C CA . GLU A 1 84 ? -15.289 -15.672 -2.076 1 96.81 84 GLU A CA 1
ATOM 671 C C . GLU A 1 84 ? -14.758 -14.258 -2.301 1 96.81 84 GLU A C 1
ATOM 673 O O . GLU A 1 84 ? -15.531 -13.297 -2.32 1 96.81 84 GLU A O 1
ATOM 678 N N . ILE A 1 85 ? -13.469 -14.211 -2.283 1 97.44 85 ILE A N 1
ATOM 679 C CA . ILE A 1 85 ? -12.789 -12.961 -2.58 1 97.44 85 ILE A CA 1
ATOM 680 C C . ILE A 1 85 ? -12.18 -13.016 -3.979 1 97.44 85 ILE A C 1
ATOM 682 O O . ILE A 1 85 ? -11.445 -13.953 -4.301 1 97.44 85 ILE A O 1
ATOM 686 N N . GLN A 1 86 ? -12.492 -12.016 -4.742 1 97.19 86 GLN A N 1
ATOM 687 C CA . GLN A 1 86 ? -12.062 -12.008 -6.137 1 97.19 86 GLN A CA 1
ATOM 688 C C . GLN A 1 86 ? -11.055 -10.898 -6.395 1 97.19 86 GLN A C 1
ATOM 690 O O . GLN A 1 86 ? -11.211 -9.781 -5.898 1 97.19 86 GLN A O 1
ATOM 695 N N . ARG A 1 87 ? -10.086 -11.289 -7.234 1 97.5 87 ARG A N 1
ATOM 696 C CA . ARG A 1 87 ? -9.078 -10.312 -7.656 1 97.5 87 ARG A CA 1
ATOM 697 C C . ARG A 1 87 ? -9.617 -9.43 -8.773 1 97.5 87 ARG A C 1
ATOM 699 O O . ARG A 1 87 ? -10.266 -9.914 -9.703 1 97.5 87 ARG A O 1
ATOM 706 N N . TYR A 1 88 ? -9.445 -8.109 -8.695 1 96.19 88 TYR A N 1
ATOM 707 C CA . TYR A 1 88 ? -9.734 -7.242 -9.836 1 96.19 88 TYR A CA 1
ATOM 708 C C . TYR A 1 88 ? -8.68 -7.406 -10.922 1 96.19 88 TYR A C 1
ATOM 710 O O . TYR A 1 88 ? -7.48 -7.484 -10.633 1 96.19 88 TYR A O 1
ATOM 718 N N . ASP A 1 89 ? -9.164 -7.473 -12.07 1 93.31 89 ASP A N 1
ATOM 719 C CA . ASP A 1 89 ? -8.258 -7.547 -13.211 1 93.31 89 ASP A CA 1
ATOM 720 C C . ASP A 1 89 ? -7.742 -6.16 -13.594 1 93.31 89 ASP A C 1
ATOM 722 O O . ASP A 1 89 ? -8.484 -5.352 -14.156 1 93.31 89 ASP A O 1
ATOM 726 N N . ILE A 1 90 ? -6.504 -5.887 -13.273 1 95.38 90 ILE A N 1
ATOM 727 C CA . ILE A 1 90 ? -5.855 -4.621 -13.609 1 95.38 90 ILE A CA 1
ATOM 728 C C . ILE A 1 90 ? -4.766 -4.863 -14.648 1 95.38 90 ILE A C 1
ATOM 730 O O . ILE A 1 90 ? -3.939 -5.766 -14.5 1 95.38 90 ILE A O 1
ATOM 734 N N . SER A 1 91 ? -4.715 -4.078 -15.664 1 93.62 91 SER A N 1
ATOM 735 C CA . SER A 1 91 ? -3.689 -4.223 -16.688 1 93.62 91 SER A CA 1
ATOM 736 C C . SER A 1 91 ? -2.291 -4.031 -16.109 1 93.62 91 SER A C 1
ATOM 738 O O . SER A 1 91 ? -2.08 -3.164 -15.258 1 93.62 91 SER A O 1
ATOM 740 N N . PRO A 1 92 ? -1.31 -4.816 -16.641 1 89.69 92 PRO A N 1
ATOM 741 C CA . PRO A 1 92 ? 0.065 -4.672 -16.141 1 89.69 92 PRO A CA 1
ATOM 742 C C . PRO A 1 92 ? 0.614 -3.26 -16.344 1 89.69 92 PRO A C 1
ATOM 744 O O . PRO A 1 92 ? 1.48 -2.82 -15.586 1 89.69 92 PRO A O 1
ATOM 747 N N . LYS A 1 93 ? 0.104 -2.537 -17.312 1 90.25 93 LYS A N 1
ATOM 748 C CA . LYS A 1 93 ? 0.553 -1.166 -17.531 1 90.25 93 LYS A CA 1
ATOM 749 C C . LYS A 1 93 ? 0.054 -0.232 -16.438 1 90.25 93 LYS A C 1
ATOM 751 O O . LYS A 1 93 ? 0.593 0.86 -16.25 1 90.25 93 LYS A O 1
ATOM 756 N N . GLU A 1 94 ? -0.982 -0.743 -15.75 1 95.31 94 GLU A N 1
ATOM 757 C CA . GLU A 1 94 ? -1.617 0.122 -14.766 1 95.31 94 GLU A CA 1
ATOM 758 C C . GLU A 1 94 ? -1.278 -0.322 -13.344 1 95.31 94 GLU A C 1
ATOM 760 O O . GLU A 1 94 ? -1.316 0.483 -12.406 1 95.31 94 GLU A O 1
ATOM 765 N N . ASP A 1 95 ? -0.883 -1.564 -13.172 1 96.25 95 ASP A N 1
ATOM 766 C CA . ASP A 1 95 ? -0.809 -2.061 -11.805 1 96.25 95 ASP A CA 1
ATOM 767 C C . ASP A 1 95 ? 0.638 -2.107 -11.312 1 96.25 95 ASP A C 1
ATOM 769 O O . ASP A 1 95 ? 0.902 -2.516 -10.18 1 96.25 95 ASP A O 1
ATOM 773 N N . ARG A 1 96 ? 1.609 -1.663 -12.242 1 95.94 96 ARG A N 1
ATOM 774 C CA . ARG A 1 96 ? 2.99 -1.802 -11.797 1 95.94 96 ARG A CA 1
ATOM 775 C C . ARG A 1 96 ? 3.93 -0.954 -12.648 1 95.94 96 ARG A C 1
ATOM 777 O O . ARG A 1 96 ? 3.576 -0.546 -13.758 1 95.94 96 ARG A O 1
ATOM 784 N N . VAL A 1 97 ? 5.062 -0.668 -12.078 1 94 97 VAL A N 1
ATOM 785 C CA . VAL A 1 97 ? 6.238 -0.208 -12.812 1 94 97 VAL A CA 1
ATOM 786 C C . VAL A 1 97 ? 7.309 -1.295 -12.812 1 94 97 VAL A C 1
ATOM 788 O O . VAL A 1 97 ? 7.5 -1.985 -11.812 1 94 97 VAL A O 1
ATOM 791 N N . GLU A 1 98 ? 7.855 -1.451 -13.906 1 89.56 98 GLU A N 1
ATOM 792 C CA . GLU A 1 98 ? 8.836 -2.521 -14.055 1 89.56 98 GLU A CA 1
ATOM 793 C C . GLU A 1 98 ? 10.102 -2.02 -14.75 1 89.56 98 GLU A C 1
ATOM 795 O O . GLU A 1 98 ? 10.039 -1.126 -15.594 1 89.56 98 GLU A O 1
ATOM 800 N N . GLY A 1 99 ? 11.234 -2.387 -14.266 1 79.31 99 GLY A N 1
ATOM 801 C CA . GLY A 1 99 ? 12.5 -2.037 -14.891 1 79.31 99 GLY A CA 1
ATOM 802 C C . GLY A 1 99 ? 13.555 -3.115 -14.742 1 79.31 99 GLY A C 1
ATOM 803 O O . GLY A 1 99 ? 13.375 -4.066 -13.984 1 79.31 99 GLY A O 1
ATOM 804 N N . ARG A 1 100 ? 14.57 -2.916 -15.711 1 66.94 100 ARG A N 1
ATOM 805 C CA . ARG A 1 100 ? 15.656 -3.893 -15.719 1 66.94 100 ARG A CA 1
ATOM 806 C C . ARG A 1 100 ? 16.609 -3.666 -14.547 1 66.94 100 ARG A C 1
ATOM 808 O O . ARG A 1 100 ? 16.797 -2.529 -14.109 1 66.94 100 ARG A O 1
ATOM 815 N N . GLY A 1 101 ? 16.859 -4.594 -13.734 1 56.53 101 GLY A N 1
ATOM 816 C CA . GLY A 1 101 ? 17.797 -4.5 -12.625 1 56.53 101 GLY A CA 1
ATOM 817 C C . GLY A 1 101 ? 19.188 -4.078 -13.055 1 56.53 101 GLY A C 1
ATOM 818 O O . GLY A 1 101 ? 19.516 -4.078 -14.25 1 56.53 101 GLY A O 1
ATOM 819 N N . ASP A 1 102 ? 19.953 -3.268 -12.281 1 51.06 102 ASP A N 1
ATOM 820 C CA . ASP A 1 102 ? 21.297 -2.791 -12.594 1 51.06 102 ASP A CA 1
ATOM 821 C C . ASP A 1 102 ? 22.016 -3.75 -13.539 1 51.06 102 ASP A C 1
ATOM 823 O O . ASP A 1 102 ? 22.859 -3.328 -14.336 1 51.06 102 ASP A O 1
ATOM 827 N N . GLY A 1 103 ? 22.422 -4.91 -13.211 1 45.38 103 GLY A N 1
ATOM 828 C CA . GLY A 1 103 ? 23.266 -5.703 -14.086 1 45.38 103 GLY A CA 1
ATOM 829 C C . GLY A 1 103 ? 22.5 -6.332 -15.234 1 45.38 103 GLY A C 1
ATOM 830 O O . GLY A 1 103 ? 21.281 -6.484 -15.172 1 45.38 103 GLY A O 1
ATOM 831 N N . SER A 1 104 ? 23.078 -6.094 -16.547 1 46.59 104 SER A N 1
ATOM 832 C CA . SER A 1 104 ? 22.656 -6.566 -17.859 1 46.59 104 SER A CA 1
ATOM 833 C C . SER A 1 104 ? 21.609 -7.676 -17.734 1 46.59 104 SER A C 1
ATOM 835 O O . SER A 1 104 ? 20.688 -7.762 -18.562 1 46.59 104 SER A O 1
ATOM 837 N N . PHE A 1 105 ? 22.016 -8.812 -17.203 1 48.03 105 PHE A N 1
ATOM 838 C CA . PHE A 1 105 ? 21.5 -10.164 -17.344 1 48.03 105 PHE A CA 1
ATOM 839 C C . PHE A 1 105 ? 20.406 -10.445 -16.328 1 48.03 105 PHE A C 1
ATOM 841 O O . PHE A 1 105 ? 20.016 -11.594 -16.141 1 48.03 105 PHE A O 1
ATOM 848 N N . ILE A 1 106 ? 20.047 -9.383 -15.492 1 54.69 106 ILE A N 1
ATOM 849 C CA . ILE A 1 106 ? 19.297 -9.766 -14.297 1 54.69 106 ILE A CA 1
ATOM 850 C C . ILE A 1 106 ? 17.812 -9.547 -14.539 1 54.69 106 ILE A C 1
ATOM 852 O O . ILE A 1 106 ? 17.422 -8.742 -15.383 1 54.69 106 ILE A O 1
ATOM 856 N N . ASN A 1 107 ? 17.047 -10.281 -13.805 1 64.38 107 ASN A N 1
ATOM 857 C CA . ASN A 1 107 ? 15.602 -10.445 -13.766 1 64.38 107 ASN A CA 1
ATOM 858 C C . ASN A 1 107 ? 14.898 -9.133 -13.43 1 64.38 107 ASN A C 1
ATOM 860 O O . ASN A 1 107 ? 15.344 -8.391 -12.547 1 64.38 107 ASN A O 1
ATOM 864 N N . SER A 1 108 ? 14.062 -8.719 -14.312 1 83.19 108 SER A N 1
ATOM 865 C CA . SER A 1 108 ? 13.211 -7.547 -14.117 1 83.19 108 SER A CA 1
ATOM 866 C C . SER A 1 108 ? 12.531 -7.578 -12.758 1 83.19 108 SER A C 1
ATOM 868 O O . SER A 1 108 ? 12.156 -8.648 -12.266 1 83.19 108 SER A O 1
ATOM 870 N N . LYS A 1 109 ? 12.609 -6.457 -12.031 1 90 109 LYS A N 1
ATOM 871 C CA . LYS A 1 109 ? 11.844 -6.262 -10.812 1 90 109 LYS A CA 1
ATOM 872 C C . LYS A 1 109 ? 10.688 -5.293 -11.039 1 90 109 LYS A C 1
ATOM 874 O O . LYS A 1 109 ? 10.695 -4.52 -12 1 90 109 LYS A O 1
ATOM 879 N N . TYR A 1 110 ? 9.727 -5.418 -10.164 1 93.19 110 TYR A N 1
ATOM 880 C CA . TYR A 1 110 ? 8.625 -4.484 -10.328 1 93.19 110 TYR A CA 1
ATOM 881 C C . TYR A 1 110 ? 8.102 -4.008 -8.977 1 93.19 110 TYR A C 1
ATOM 883 O O . TYR A 1 110 ? 8.297 -4.676 -7.957 1 93.19 110 TYR A O 1
ATOM 891 N N . THR A 1 111 ? 7.566 -2.852 -8.906 1 95.69 111 THR A N 1
ATOM 892 C CA . THR A 1 111 ? 6.652 -2.342 -7.895 1 95.69 111 THR A CA 1
ATOM 893 C C . THR A 1 111 ? 5.211 -2.379 -8.398 1 95.69 111 THR A C 1
ATOM 895 O O . THR A 1 111 ? 4.891 -1.77 -9.422 1 95.69 111 THR A O 1
ATOM 898 N N . GLY A 1 112 ? 4.363 -3.123 -7.676 1 97.25 112 GLY A N 1
ATOM 899 C CA . GLY A 1 112 ? 3.008 -3.324 -8.164 1 97.25 112 GLY A CA 1
ATOM 900 C C . GLY A 1 112 ? 1.976 -3.375 -7.051 1 97.25 112 GLY A C 1
ATOM 901 O O . GLY A 1 112 ? 2.328 -3.396 -5.871 1 97.25 112 GLY A O 1
ATOM 902 N N . ILE A 1 113 ? 0.724 -3.352 -7.492 1 98.38 113 ILE A N 1
ATOM 903 C CA . ILE A 1 113 ? -0.386 -3.336 -6.547 1 98.38 113 ILE A CA 1
ATOM 904 C C . ILE A 1 113 ? -1.546 -4.16 -7.098 1 98.38 113 ILE A C 1
ATOM 906 O O . ILE A 1 113 ? -1.758 -4.215 -8.312 1 98.38 113 ILE A O 1
ATOM 910 N N . SER A 1 114 ? -2.209 -4.855 -6.242 1 98.31 114 SER A N 1
ATOM 911 C CA . SER A 1 114 ? -3.383 -5.641 -6.605 1 98.31 114 SER A CA 1
ATOM 912 C C . SER A 1 114 ? -4.52 -5.43 -5.613 1 98.31 114 SER A C 1
ATOM 914 O O . SER A 1 114 ? -4.285 -5.047 -4.465 1 98.31 114 SER A O 1
ATOM 916 N N . VAL A 1 115 ? -5.723 -5.656 -6.059 1 98.38 115 VAL A N 1
ATOM 917 C CA . VAL A 1 115 ? -6.922 -5.457 -5.25 1 98.38 115 VAL A CA 1
ATOM 918 C C . VAL A 1 115 ? -7.801 -6.703 -5.316 1 98.38 115 VAL A C 1
ATOM 920 O O . VAL A 1 115 ? -8.023 -7.258 -6.395 1 98.38 115 VAL A O 1
ATOM 923 N N . PHE A 1 116 ? -8.25 -7.172 -4.145 1 98.38 116 PHE A N 1
ATOM 924 C CA . PHE A 1 116 ? -9.18 -8.289 -3.992 1 98.38 116 PHE A CA 1
ATOM 925 C C . PHE A 1 116 ? -10.422 -7.855 -3.225 1 98.38 116 PHE A C 1
ATOM 927 O O . PHE A 1 116 ? -10.32 -7.16 -2.211 1 98.38 116 PHE A O 1
ATOM 934 N N . VAL A 1 117 ? -11.586 -8.273 -3.713 1 97.75 117 VAL A N 1
ATOM 935 C CA . VAL A 1 117 ? -12.82 -7.801 -3.092 1 97.75 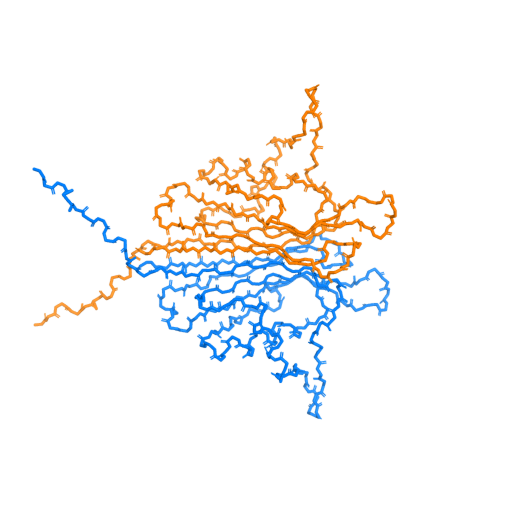117 VAL A CA 1
ATOM 936 C C . VAL A 1 117 ? -13.766 -8.977 -2.877 1 97.75 117 VAL A C 1
ATOM 938 O O . VAL A 1 117 ? -13.883 -9.859 -3.734 1 97.75 117 VAL A O 1
ATOM 941 N N . ASN A 1 118 ? -14.375 -8.922 -1.745 1 97.12 118 ASN A N 1
ATOM 942 C CA . ASN A 1 118 ? -15.43 -9.883 -1.44 1 97.12 118 ASN A CA 1
ATOM 943 C C . ASN A 1 118 ? -16.578 -9.805 -2.447 1 97.12 118 ASN A C 1
ATOM 945 O O . ASN A 1 118 ? -17.203 -8.75 -2.596 1 97.12 118 ASN A O 1
ATOM 949 N N . LYS A 1 119 ? -16.938 -10.875 -3.07 1 95.44 119 LYS A N 1
ATOM 950 C CA . LYS A 1 119 ? -17.953 -10.922 -4.129 1 95.44 119 LYS A CA 1
ATOM 951 C C . LYS A 1 119 ? -19.328 -10.531 -3.6 1 95.44 119 LYS A C 1
ATOM 953 O O . LYS A 1 119 ? -20.156 -10 -4.34 1 95.44 119 LYS A O 1
ATOM 958 N N . GLU A 1 120 ? -19.562 -10.75 -2.398 1 93.56 120 GLU A N 1
ATOM 959 C CA . GLU A 1 120 ? -20.859 -10.469 -1.805 1 93.56 120 GLU A CA 1
ATOM 960 C C . GLU A 1 120 ? -21.047 -8.977 -1.563 1 93.56 120 GLU A C 1
ATOM 962 O O . GLU A 1 120 ? -22.156 -8.523 -1.265 1 93.56 120 GLU A O 1
ATOM 96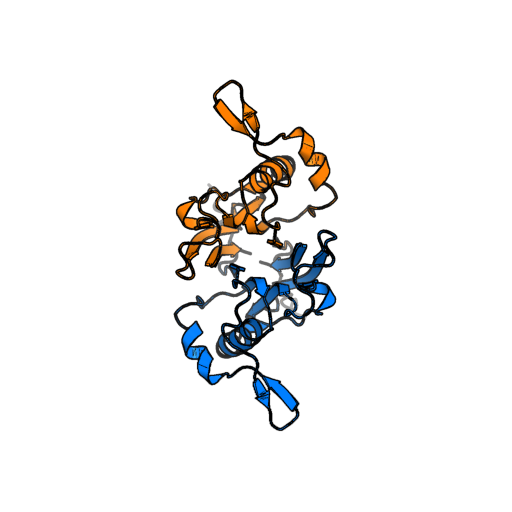7 N N . LYS A 1 121 ? -19.953 -8.266 -1.688 1 92.31 121 LYS A N 1
ATOM 968 C CA . LYS A 1 121 ? -20.031 -6.832 -1.403 1 92.31 121 LYS A CA 1
ATOM 969 C C . LYS A 1 121 ? -19.781 -6.012 -2.664 1 92.31 121 LYS A C 1
ATOM 971 O O . LYS A 1 121 ? -19.453 -4.824 -2.584 1 92.31 121 LYS A O 1
ATOM 976 N N . LYS A 1 122 ? -19.906 -6.609 -3.73 1 88.38 122 LYS A N 1
ATOM 977 C CA . LYS A 1 122 ? -19.609 -5.953 -5 1 88.38 122 LYS A CA 1
ATOM 978 C C . LYS A 1 122 ? -20.547 -4.773 -5.242 1 88.38 122 LYS A C 1
ATOM 980 O O . LYS A 1 122 ? -20.234 -3.877 -6.031 1 88.38 122 LYS A O 1
ATOM 985 N N . ASP A 1 123 ? -21.719 -4.762 -4.543 1 88.75 123 ASP A N 1
ATOM 986 C CA . ASP A 1 123 ? -22.688 -3.684 -4.742 1 88.75 123 ASP A CA 1
ATOM 987 C C . ASP A 1 123 ? -22.297 -2.445 -3.934 1 88.75 123 ASP A C 1
ATOM 989 O O . ASP A 1 123 ? -22.812 -1.352 -4.184 1 88.75 123 ASP A O 1
ATOM 993 N N . VAL A 1 124 ? -21.438 -2.623 -2.936 1 91 124 VAL A N 1
ATOM 994 C CA . VAL A 1 124 ? -21.125 -1.491 -2.07 1 91 124 VAL A CA 1
ATOM 995 C C . VAL A 1 124 ? -19.672 -1.072 -2.271 1 91 124 VAL A C 1
ATOM 997 O O . VAL A 1 124 ? -19.234 -0.049 -1.739 1 91 124 VAL A O 1
ATOM 1000 N N . ILE A 1 125 ? -18.906 -1.92 -3.016 1 94.25 125 ILE A N 1
ATOM 1001 C CA . ILE A 1 125 ? -17.516 -1.603 -3.285 1 94.25 125 ILE A CA 1
ATOM 1002 C C . ILE A 1 125 ? -17.312 -1.365 -4.781 1 94.25 125 ILE A C 1
ATOM 1004 O O . ILE A 1 125 ? -17.719 -2.188 -5.605 1 94.25 125 ILE A O 1
ATOM 1008 N N . GLN A 1 126 ? -16.766 -0.219 -5.105 1 94.25 126 GLN A N 1
ATOM 1009 C CA . GLN A 1 126 ? -16.453 0.092 -6.5 1 94.25 126 GLN A CA 1
ATOM 1010 C C . GLN A 1 126 ? -14.961 0.339 -6.688 1 94.25 126 GLN A C 1
ATOM 1012 O O . GLN A 1 126 ? -14.383 1.212 -6.035 1 94.25 126 GLN A O 1
ATOM 1017 N N . PHE A 1 127 ? -14.352 -0.464 -7.547 1 95.44 127 PHE A N 1
ATOM 1018 C CA . PHE A 1 127 ? -13.008 -0.171 -8.039 1 95.44 127 PHE A CA 1
ATOM 1019 C C . PHE A 1 127 ? -13.047 0.899 -9.125 1 95.44 127 PHE A C 1
ATOM 1021 O O . PHE A 1 127 ? -13.742 0.747 -10.125 1 95.44 127 PHE A O 1
ATOM 1028 N N . LYS A 1 128 ? -12.273 1.968 -8.984 1 94.19 128 LYS A N 1
ATOM 1029 C CA . LYS A 1 128 ? -12.375 3.09 -9.914 1 94.19 128 LYS A CA 1
ATOM 1030 C C . LYS A 1 128 ? -11.219 3.088 -10.906 1 94.19 128 LYS A C 1
ATOM 1032 O O . LYS A 1 128 ? -11.438 3.121 -12.125 1 94.19 128 LYS A O 1
ATOM 1037 N N . LYS A 1 129 ? -10.023 3.045 -10.398 1 95.62 129 LYS A N 1
ATOM 1038 C CA . LYS A 1 129 ? -8.867 3.152 -11.281 1 95.62 129 LYS A CA 1
ATOM 1039 C C . LYS A 1 129 ? -7.594 2.674 -10.594 1 95.62 129 LYS A C 1
ATOM 1041 O O . LYS A 1 129 ? -7.539 2.604 -9.359 1 95.62 129 LYS A O 1
ATOM 1046 N N . ALA A 1 130 ? -6.66 2.322 -11.477 1 97.38 130 ALA A N 1
ATOM 1047 C CA . ALA A 1 130 ? -5.285 2.043 -11.07 1 97.38 130 ALA A CA 1
ATOM 1048 C C . ALA A 1 130 ? -4.289 2.824 -11.922 1 97.38 130 ALA A C 1
ATOM 1050 O O . ALA A 1 130 ? -4.625 3.281 -13.016 1 97.38 130 ALA A O 1
ATOM 1051 N N . GLY A 1 131 ? -3.125 3.084 -11.367 1 96.25 131 GLY A N 1
ATOM 1052 C CA . GLY A 1 131 ? -2.047 3.73 -12.094 1 96.25 131 GLY A CA 1
ATOM 1053 C C . GLY A 1 131 ? -0.675 3.439 -11.523 1 96.25 131 GLY A C 1
ATOM 1054 O O . GLY A 1 131 ? -0.553 3.055 -10.359 1 96.25 131 GLY A O 1
ATOM 1055 N N . ALA A 1 132 ? 0.295 3.537 -12.383 1 95 132 ALA A N 1
ATOM 1056 C CA . ALA A 1 132 ? 1.687 3.35 -11.984 1 95 132 ALA A CA 1
ATOM 1057 C C . ALA A 1 132 ? 2.594 4.379 -12.656 1 95 132 ALA A C 1
ATOM 1059 O O . ALA A 1 132 ? 2.352 4.781 -13.797 1 95 132 ALA A O 1
ATOM 1060 N N . VAL A 1 133 ? 3.582 4.84 -11.922 1 92.06 133 VAL A N 1
ATOM 1061 C CA . VAL A 1 133 ? 4.504 5.844 -12.438 1 92.06 133 VAL A CA 1
ATOM 1062 C C . VAL A 1 133 ? 5.938 5.469 -12.078 1 92.06 133 VAL A C 1
ATOM 1064 O O . VAL A 1 133 ? 6.234 5.16 -10.922 1 92.06 133 VAL A O 1
ATOM 1067 N N . SER A 1 134 ? 6.793 5.5 -13.086 1 89.31 134 SER A N 1
ATOM 1068 C CA . SER A 1 134 ? 8.211 5.238 -12.867 1 89.31 134 SER A CA 1
ATOM 1069 C C . SER A 1 134 ? 8.938 6.496 -12.406 1 89.31 134 SER A C 1
ATOM 1071 O O . SER A 1 134 ? 8.625 7.602 -12.859 1 89.31 134 SER A O 1
ATOM 1073 N N . ALA A 1 135 ? 9.914 6.355 -11.484 1 80 135 ALA A N 1
ATOM 1074 C CA . ALA A 1 135 ? 10.75 7.484 -11.086 1 80 135 ALA A CA 1
ATOM 1075 C C . ALA A 1 135 ? 11.836 7.758 -12.125 1 80 135 ALA A C 1
ATOM 1077 O O . ALA A 1 135 ? 12.742 8.562 -11.891 1 80 135 ALA A O 1
ATOM 1078 N N . GLY A 1 136 ? 11.758 7.453 -13.359 1 67.12 136 GLY A N 1
ATOM 1079 C CA . GLY A 1 136 ? 12.664 7.75 -14.461 1 67.12 136 GLY A CA 1
ATOM 1080 C C . GLY A 1 136 ? 13.82 6.781 -14.562 1 67.12 136 GLY A C 1
ATOM 1081 O O . GLY A 1 136 ? 14.75 6.996 -15.344 1 67.12 136 GLY A O 1
ATOM 1082 N N . MET A 1 137 ? 13.93 6.027 -13.641 1 56.38 137 MET A N 1
ATOM 1083 C CA . MET A 1 137 ? 15.125 5.199 -13.789 1 56.38 137 MET A CA 1
ATOM 1084 C C . MET A 1 137 ? 14.812 3.934 -14.586 1 56.38 137 MET A C 1
ATOM 1086 O O . MET A 1 137 ? 13.766 3.318 -14.398 1 56.38 137 MET A O 1
ATOM 1090 N N . MET A 1 138 ? 15.375 3.979 -15.859 1 51.28 138 MET A N 1
ATOM 1091 C CA . MET A 1 138 ? 15.266 2.799 -16.703 1 51.28 138 MET A CA 1
ATOM 1092 C C . MET A 1 138 ? 15.43 1.52 -15.898 1 51.28 138 MET A C 1
ATOM 1094 O O . MET A 1 138 ? 14.828 0.492 -16.219 1 51.28 138 MET A O 1
ATOM 1098 N N . GLU A 1 139 ? 16.359 1.636 -15.047 1 50.06 139 GLU A N 1
ATOM 1099 C CA . GLU A 1 139 ? 16.844 0.391 -14.469 1 50.06 139 GLU A CA 1
ATOM 1100 C C . GLU A 1 139 ? 16 -0.04 -13.273 1 50.06 139 GLU A C 1
ATOM 1102 O O . GLU A 1 139 ? 16.375 -0.954 -12.539 1 50.06 139 GLU A O 1
ATOM 1107 N N . GLY A 1 140 ? 14.602 0.366 -13.094 1 60.78 140 GLY A N 1
ATOM 1108 C CA . GLY A 1 140 ? 14.359 -0.245 -11.797 1 60.78 140 GLY A CA 1
ATOM 1109 C C . GLY A 1 140 ? 12.898 -0.201 -11.375 1 60.78 140 GLY A C 1
ATOM 1110 O O . GLY A 1 140 ? 12.047 0.263 -12.141 1 60.78 140 GLY A O 1
ATOM 1111 N N . SER A 1 141 ? 12.477 -1.016 -10.594 1 78.44 141 SER A N 1
ATOM 1112 C CA . SER A 1 141 ? 11.234 -1.158 -9.852 1 78.44 141 SER A CA 1
ATOM 1113 C C . SER A 1 141 ? 10.945 0.082 -9.008 1 78.44 141 SER A C 1
ATOM 1115 O O . SER A 1 141 ? 9.961 0.124 -8.273 1 78.44 141 SER A O 1
ATOM 1117 N N . LYS A 1 142 ? 11.75 1.164 -9.398 1 86.19 142 LYS A N 1
ATOM 1118 C CA . LYS A 1 142 ? 11.562 2.391 -8.625 1 86.19 142 LYS A CA 1
ATOM 1119 C C . LYS A 1 142 ? 10.391 3.205 -9.164 1 86.19 142 LYS A C 1
ATOM 1121 O O . LYS A 1 142 ? 10.32 3.492 -10.359 1 86.19 142 LYS A O 1
ATOM 1126 N N . GLY A 1 143 ? 9.523 3.488 -8.312 1 93.06 143 GLY A N 1
ATOM 1127 C CA . GLY A 1 143 ? 8.281 4.148 -8.68 1 93.06 143 GLY A CA 1
ATOM 1128 C C . GLY A 1 143 ? 7.113 3.752 -7.801 1 93.06 143 GLY A C 1
ATOM 1129 O O . GLY A 1 143 ? 7.309 3.314 -6.664 1 93.06 143 GLY A O 1
ATOM 1130 N N . ALA A 1 144 ? 5.988 4.141 -8.352 1 95.12 144 ALA A N 1
ATOM 1131 C CA . ALA A 1 144 ? 4.805 3.959 -7.516 1 95.12 144 ALA A CA 1
ATOM 1132 C C . ALA A 1 144 ? 3.672 3.312 -8.305 1 95.12 144 ALA A C 1
ATOM 1134 O O . ALA A 1 144 ? 3.613 3.432 -9.531 1 95.12 144 ALA A O 1
ATOM 1135 N N . ALA A 1 145 ? 2.898 2.584 -7.621 1 97.12 145 ALA A N 1
ATOM 1136 C CA . ALA A 1 145 ? 1.627 2.061 -8.109 1 97.12 145 ALA A CA 1
ATOM 1137 C C . ALA A 1 145 ? 0.498 2.344 -7.129 1 97.12 145 ALA A C 1
ATOM 1139 O O . ALA A 1 145 ? 0.684 2.238 -5.914 1 97.12 145 ALA A O 1
ATOM 1140 N N . GLY A 1 146 ? -0.7 2.703 -7.656 1 97.88 146 GLY A N 1
ATOM 1141 C CA . GLY A 1 146 ? -1.808 3.061 -6.785 1 97.88 146 GLY A CA 1
ATOM 1142 C C . GLY A 1 146 ? -3.158 2.645 -7.336 1 97.88 146 GLY A C 1
ATOM 1143 O O . GLY A 1 146 ? -3.277 2.318 -8.516 1 97.88 146 GLY A O 1
ATOM 1144 N N . VAL A 1 147 ? -4.145 2.619 -6.406 1 98.44 147 VAL A N 1
ATOM 1145 C CA . VAL A 1 147 ? -5.516 2.281 -6.777 1 98.44 147 VAL A CA 1
ATOM 1146 C C . VAL A 1 147 ? -6.492 3.215 -6.062 1 98.44 147 VAL A C 1
ATOM 1148 O O . VAL A 1 147 ? -6.156 3.793 -5.027 1 98.44 147 VAL A O 1
ATOM 1151 N N . VAL A 1 148 ? -7.645 3.346 -6.664 1 98.06 148 VAL A N 1
ATOM 1152 C CA . VAL A 1 148 ? -8.742 4.133 -6.105 1 98.06 148 VAL A CA 1
ATOM 1153 C C . VAL A 1 148 ? -9.984 3.262 -5.965 1 98.06 148 VAL A C 1
ATOM 1155 O O . VAL A 1 148 ? -10.375 2.564 -6.906 1 98.06 148 VAL A O 1
ATOM 1158 N N . LEU A 1 149 ? -10.555 3.352 -4.746 1 97.56 149 LEU A N 1
ATOM 1159 C CA . LEU A 1 149 ? -11.781 2.617 -4.465 1 97.56 149 LEU A CA 1
ATOM 1160 C C . LEU A 1 149 ? -12.844 3.539 -3.875 1 97.56 149 LEU A C 1
ATOM 1162 O O . LEU A 1 149 ? -12.516 4.562 -3.27 1 97.56 149 LEU A O 1
ATOM 1166 N N . LYS A 1 150 ? -14.055 3.104 -4.078 1 96.12 150 LYS A N 1
ATOM 1167 C CA . LYS A 1 150 ? -15.188 3.707 -3.379 1 96.12 150 LYS A CA 1
ATOM 1168 C C . LYS A 1 150 ? -15.961 2.662 -2.586 1 96.12 150 LYS A C 1
ATOM 1170 O O . LYS A 1 150 ? -16.172 1.543 -3.059 1 96.12 150 LYS A O 1
ATOM 1175 N N . VAL A 1 151 ? -16.281 3.035 -1.4 1 95.06 151 VAL A N 1
ATOM 1176 C CA . VAL A 1 151 ? -17.141 2.197 -0.56 1 95.06 151 VAL A CA 1
ATOM 1177 C C . VAL A 1 151 ? -18.438 2.936 -0.236 1 95.06 151 VAL A C 1
ATOM 1179 O O . VAL A 1 151 ? -18.406 4.043 0.304 1 95.06 151 VAL A O 1
ATOM 1182 N N . TYR A 1 152 ? -19.531 2.262 -0.551 1 88.75 152 TYR A N 1
ATOM 1183 C CA . TYR A 1 152 ? -20.844 2.855 -0.323 1 88.75 152 TYR A CA 1
ATOM 1184 C C . TYR A 1 152 ? -21.469 2.316 0.955 1 88.75 152 TYR A C 1
ATOM 1186 O O . TYR A 1 152 ? -21.219 1.173 1.344 1 88.75 152 TYR A O 1
ATOM 1194 N N . GLY A 1 153 ? -21.984 3.08 1.878 1 70.81 153 GLY A N 1
ATOM 1195 C CA . GLY A 1 153 ? -22.719 2.688 3.074 1 70.81 153 GLY A CA 1
ATOM 1196 C C . GLY A 1 153 ? -24.156 2.33 2.803 1 70.81 153 GLY A C 1
ATOM 1197 O O . GLY A 1 153 ? -24.703 2.674 1.751 1 70.81 153 GLY A O 1
ATOM 1198 N N . MET B 1 1 ? -49.969 -0.073 -6.746 1 24.7 1 MET B N 1
ATOM 1199 C CA . MET B 1 1 ? -48.719 0.096 -7.488 1 24.7 1 MET B CA 1
ATOM 1200 C C . MET B 1 1 ? -47.562 0.47 -6.555 1 24.7 1 MET B C 1
ATOM 1202 O O . MET B 1 1 ? -47.438 1.631 -6.164 1 24.7 1 MET B O 1
ATOM 1206 N N . ILE B 1 2 ? -47.156 -0.335 -5.52 1 29.95 2 ILE B N 1
ATOM 1207 C CA . ILE B 1 2 ? -46.344 -0.214 -4.316 1 29.95 2 ILE B CA 1
ATOM 1208 C C . ILE B 1 2 ? -44.938 0.253 -4.691 1 29.95 2 ILE B C 1
ATOM 1210 O O . ILE B 1 2 ? -44.406 -0.1 -5.754 1 29.95 2 ILE B O 1
ATOM 1214 N N . ARG B 1 3 ? -44.406 1.429 -4.113 1 28.83 3 ARG B N 1
ATOM 1215 C CA . ARG B 1 3 ? -43.062 1.954 -4.23 1 28.83 3 ARG B CA 1
ATOM 1216 C C . ARG B 1 3 ? -42.031 0.826 -4.23 1 28.83 3 ARG B C 1
ATOM 1218 O O . ARG B 1 3 ? -42.094 -0.086 -3.404 1 28.83 3 ARG B O 1
ATOM 1225 N N . SER B 1 4 ? -41.562 0.292 -5.309 1 34.09 4 SER B N 1
ATOM 1226 C CA . SER B 1 4 ? -40.406 -0.517 -5.668 1 34.09 4 SER B CA 1
ATOM 1227 C C . SER B 1 4 ? -39.188 -0.188 -4.781 1 34.09 4 SER B C 1
ATOM 1229 O O . SER B 1 4 ? -38.875 0.984 -4.574 1 34.09 4 SER B O 1
ATOM 1231 N N . GLU B 1 5 ? -38.906 -0.894 -3.654 1 33.91 5 GLU B N 1
ATOM 1232 C CA . GLU B 1 5 ? -37.844 -0.808 -2.646 1 33.91 5 GLU B CA 1
ATOM 1233 C C . GLU B 1 5 ? -36.531 -0.398 -3.275 1 33.91 5 GLU B C 1
ATOM 1235 O O . GLU B 1 5 ? -35.906 -1.181 -4 1 33.91 5 GLU B O 1
ATOM 1240 N N . GLU B 1 6 ? -36.312 0.636 -3.945 1 35.88 6 GLU B N 1
ATOM 1241 C CA . GLU B 1 6 ? -35.094 1.325 -4.363 1 35.88 6 GLU B CA 1
ATOM 1242 C C . GLU B 1 6 ? -34 1.191 -3.316 1 35.88 6 GLU B C 1
ATOM 1244 O O . GLU B 1 6 ? -34.188 1.598 -2.166 1 35.88 6 GLU B O 1
ATOM 1249 N N . GLU B 1 7 ? -33.281 0.03 -3.098 1 42.06 7 GLU B N 1
ATOM 1250 C CA . GLU B 1 7 ? -32.094 -0.178 -2.273 1 42.06 7 GLU B CA 1
ATOM 1251 C C . GLU B 1 7 ? -31.297 1.112 -2.119 1 42.06 7 GLU B C 1
ATOM 1253 O O . GLU B 1 7 ? -30.844 1.686 -3.109 1 42.06 7 GLU B O 1
ATOM 1258 N N . GLN B 1 8 ? -31.656 2.053 -1.351 1 39.88 8 GLN B N 1
ATOM 1259 C CA . GLN B 1 8 ? -31.047 3.316 -0.944 1 39.88 8 GLN B CA 1
ATOM 1260 C C . GLN B 1 8 ? -29.547 3.162 -0.721 1 39.88 8 GLN B C 1
ATOM 1262 O O . GLN B 1 8 ? -29.125 2.545 0.258 1 39.88 8 GLN B O 1
ATOM 1267 N N . LYS B 1 9 ? -28.797 2.734 -1.604 1 47.59 9 LYS B N 1
ATOM 1268 C CA . LYS B 1 9 ? -27.359 2.928 -1.408 1 47.59 9 LYS B CA 1
ATOM 1269 C C . LYS B 1 9 ? -27.062 4.262 -0.724 1 47.59 9 LYS B C 1
ATOM 1271 O O . LYS B 1 9 ? -27.703 5.273 -1.036 1 47.59 9 LYS B O 1
ATOM 1276 N N . CYS B 1 10 ? -26.859 4.219 0.622 1 50.62 10 CYS B N 1
ATOM 1277 C CA . CYS B 1 10 ? -26.406 5.469 1.217 1 50.62 10 CYS B CA 1
ATOM 1278 C C . CYS B 1 10 ? -25.578 6.27 0.221 1 50.62 10 CYS B C 1
ATOM 1280 O O . CYS B 1 10 ? -24.766 5.703 -0.521 1 50.62 10 CYS B O 1
ATOM 1282 N N . GLU B 1 11 ? -26.078 7.316 -0.335 1 61.72 11 GLU B N 1
ATOM 1283 C CA . GLU B 1 11 ? -25.656 8.18 -1.437 1 61.72 11 GLU B CA 1
ATOM 1284 C C . GLU B 1 11 ? -24.219 8.625 -1.265 1 61.72 11 GLU B C 1
ATOM 1286 O O . GLU B 1 11 ? -23.5 8.812 -2.25 1 61.72 11 GLU B O 1
ATOM 1291 N N . VAL B 1 12 ? -23.703 8.508 0.006 1 80.06 12 VAL B N 1
ATOM 1292 C CA . VAL B 1 12 ? -22.391 9.141 0.087 1 80.06 12 VAL B CA 1
ATOM 1293 C C . VAL B 1 12 ? -21.312 8.078 0.178 1 80.06 12 VAL B C 1
ATOM 1295 O O . VAL B 1 12 ? -21.359 7.199 1.043 1 80.06 12 VAL B O 1
ATOM 1298 N N . ALA B 1 13 ? -20.469 8.023 -0.778 1 91.69 13 ALA B N 1
ATOM 1299 C CA . ALA B 1 13 ? -19.391 7.043 -0.845 1 91.69 13 ALA B CA 1
ATOM 1300 C C . ALA B 1 13 ? -18.156 7.527 -0.088 1 91.69 13 ALA B C 1
ATOM 1302 O O . ALA B 1 13 ? -17.875 8.727 -0.052 1 91.69 13 ALA B O 1
ATOM 1303 N N . THR B 1 14 ? -17.5 6.602 0.638 1 95.56 14 THR B N 1
ATOM 1304 C CA . THR B 1 14 ? -16.141 6.844 1.125 1 95.56 14 THR B CA 1
ATOM 1305 C C . THR B 1 14 ? -15.117 6.555 0.034 1 95.56 14 THR B C 1
ATOM 1307 O O . THR B 1 14 ? -15.078 5.453 -0.518 1 95.56 14 THR B O 1
ATOM 1310 N N . LYS B 1 15 ? -14.297 7.602 -0.325 1 97.19 15 LYS B N 1
ATOM 1311 C CA . LYS B 1 15 ? -13.289 7.477 -1.369 1 97.19 15 LYS B CA 1
ATOM 1312 C C . LYS B 1 15 ? -11.922 7.145 -0.774 1 97.19 15 LYS B C 1
ATOM 1314 O O . LYS B 1 15 ? -11.453 7.828 0.135 1 97.19 15 LYS B O 1
ATOM 1319 N N . ILE B 1 16 ? -11.258 6.094 -1.35 1 98.25 16 ILE B N 1
ATOM 1320 C CA . ILE B 1 16 ? -10.023 5.566 -0.782 1 98.25 16 ILE B CA 1
ATOM 1321 C C . ILE B 1 16 ? -8.93 5.562 -1.845 1 98.25 16 ILE B C 1
ATOM 1323 O O . ILE B 1 16 ? -9.125 5.043 -2.945 1 98.25 16 ILE B O 1
ATOM 1327 N N . TRP B 1 17 ? -7.824 6.188 -1.583 1 98.5 17 TRP B N 1
ATOM 1328 C CA . TRP B 1 17 ? -6.625 6.125 -2.414 1 98.5 17 TRP B CA 1
ATOM 1329 C C . TRP B 1 17 ? -5.516 5.352 -1.712 1 98.5 17 TRP B C 1
ATOM 1331 O O . TRP B 1 17 ? -5.145 5.672 -0.581 1 98.5 17 TRP B O 1
ATOM 1341 N N . VAL B 1 18 ? -5.031 4.254 -2.336 1 98.75 18 VAL B N 1
ATOM 1342 C CA . VAL B 1 18 ? -3.938 3.449 -1.807 1 98.75 18 VAL B CA 1
ATOM 1343 C C . VAL B 1 18 ? -2.754 3.484 -2.771 1 98.75 18 VAL B C 1
ATOM 1345 O O . VAL B 1 18 ? -2.93 3.338 -3.984 1 98.75 18 VAL B O 1
ATOM 1348 N N . CYS B 1 19 ? -1.586 3.676 -2.211 1 98 19 CYS B N 1
ATOM 1349 C CA . CYS B 1 19 ? -0.388 3.752 -3.039 1 98 19 CYS B CA 1
ATOM 1350 C C . CYS B 1 19 ? 0.783 3.039 -2.371 1 98 19 CYS B C 1
ATOM 1352 O O . CYS B 1 19 ? 0.917 3.072 -1.147 1 98 19 CYS B O 1
ATOM 1354 N N . THR B 1 20 ? 1.608 2.312 -3.129 1 97.88 20 THR B N 1
ATOM 1355 C CA . THR B 1 20 ? 2.902 1.805 -2.691 1 97.88 20 THR B CA 1
ATOM 1356 C C . THR B 1 20 ? 4.027 2.389 -3.539 1 97.88 20 THR B C 1
ATOM 1358 O O . THR B 1 20 ? 3.9 2.496 -4.762 1 97.88 20 THR B O 1
ATOM 1361 N N . TRP B 1 21 ? 5.117 2.807 -2.885 1 96.19 21 TRP B N 1
ATOM 1362 C CA . TRP B 1 21 ? 6.188 3.533 -3.562 1 96.19 21 TRP B CA 1
ATOM 1363 C C . TRP B 1 21 ? 7.555 2.986 -3.166 1 96.19 21 TRP B C 1
ATOM 1365 O O . TRP B 1 21 ? 7.922 3.008 -1.988 1 96.19 21 TRP B O 1
ATOM 1375 N N . ASN B 1 22 ? 8.266 2.451 -4.102 1 94.25 22 ASN B N 1
ATOM 1376 C CA . ASN B 1 22 ? 9.688 2.18 -3.898 1 94.25 22 ASN B CA 1
ATOM 1377 C C . ASN B 1 22 ? 10.531 3.441 -4.062 1 94.25 22 ASN B C 1
ATOM 1379 O O . ASN B 1 22 ? 10.695 3.943 -5.176 1 94.25 22 ASN B O 1
ATOM 1383 N N . MET B 1 23 ? 11.164 3.844 -2.988 1 91.62 23 MET B N 1
ATOM 1384 C CA . MET B 1 23 ? 11.812 5.152 -2.947 1 91.62 23 MET B CA 1
ATOM 1385 C C . MET B 1 23 ? 13.266 5.055 -3.383 1 91.62 23 MET B C 1
ATOM 1387 O O . MET B 1 23 ? 13.984 6.055 -3.396 1 91.62 23 MET B O 1
ATOM 1391 N N . ALA B 1 24 ? 13.773 3.92 -3.645 1 87.81 24 ALA B N 1
ATOM 1392 C CA . ALA B 1 24 ? 15.117 3.682 -4.168 1 87.81 24 ALA B CA 1
ATOM 1393 C C . ALA B 1 24 ? 16.188 4.117 -3.17 1 87.81 24 ALA B C 1
ATOM 1395 O O . ALA B 1 24 ? 17.234 4.645 -3.557 1 87.81 24 ALA B O 1
ATOM 1396 N N . ALA B 1 25 ? 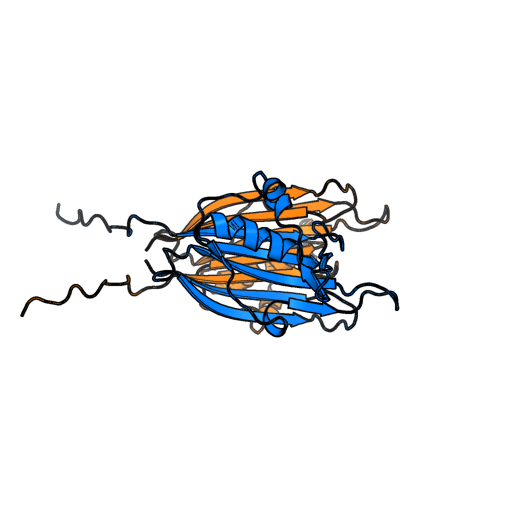15.836 4.039 -1.918 1 88.31 25 ALA B N 1
ATOM 1397 C CA . ALA B 1 25 ? 16.75 4.449 -0.858 1 88.31 25 ALA B CA 1
ATOM 1398 C C . ALA B 1 25 ? 17.156 5.91 -1.018 1 88.31 25 ALA B C 1
ATOM 1400 O O . ALA B 1 25 ? 18.312 6.277 -0.739 1 88.31 25 ALA B O 1
ATOM 1401 N N . LYS B 1 26 ? 16.312 6.703 -1.573 1 88.88 26 LYS B N 1
ATOM 1402 C CA . LYS B 1 26 ? 16.547 8.133 -1.719 1 88.88 26 LYS B CA 1
ATOM 1403 C C . LYS B 1 26 ? 15.703 8.938 -0.74 1 88.88 26 LYS B C 1
ATOM 1405 O O . LYS B 1 26 ? 14.531 8.609 -0.513 1 88.88 26 LYS B O 1
ATOM 1410 N N . SER B 1 27 ? 16.328 9.969 -0.223 1 91.19 27 SER B N 1
ATOM 1411 C CA . SER B 1 27 ? 15.594 10.938 0.586 1 91.19 27 SER B CA 1
ATOM 1412 C C . SER B 1 27 ? 15.008 12.047 -0.278 1 91.19 27 SER B C 1
ATOM 1414 O O . SER B 1 27 ? 15.625 13.102 -0.455 1 91.19 27 SER B O 1
ATOM 1416 N N . HIS B 1 28 ? 13.82 11.852 -0.769 1 90.56 28 HIS B N 1
ATOM 1417 C CA . HIS B 1 28 ? 13.203 12.773 -1.713 1 90.56 28 HIS B CA 1
ATOM 1418 C C . HIS B 1 28 ? 12.922 14.117 -1.061 1 90.56 28 HIS B C 1
ATOM 1420 O O . HIS B 1 28 ? 13.016 15.164 -1.715 1 90.56 28 HIS B O 1
ATOM 1426 N N . PHE B 1 29 ? 12.531 14.117 0.169 1 94.62 29 PHE B N 1
ATOM 1427 C CA . PHE B 1 29 ? 12.297 15.289 0.996 1 94.62 29 PHE B CA 1
ATOM 1428 C C . PHE B 1 29 ? 13.023 15.164 2.33 1 94.62 29 PHE B C 1
ATOM 1430 O O . PHE B 1 29 ? 12.414 14.852 3.35 1 94.62 29 PHE B O 1
ATOM 1437 N N . PRO B 1 30 ? 14.242 15.523 2.338 1 94.44 30 PRO B N 1
ATOM 1438 C CA . PRO B 1 30 ? 15.086 15.227 3.5 1 94.44 30 PRO B CA 1
ATOM 1439 C C . PRO B 1 30 ? 14.641 15.969 4.758 1 94.44 30 PRO B C 1
ATOM 1441 O O . PRO B 1 30 ? 14.195 17.125 4.672 1 94.44 30 PRO B O 1
ATOM 1444 N N . MET B 1 31 ? 14.867 15.242 5.852 1 94.75 31 MET B N 1
ATOM 1445 C CA . MET B 1 31 ? 14.68 15.852 7.16 1 94.75 31 MET B CA 1
ATOM 1446 C C . MET B 1 31 ? 15.844 16.781 7.504 1 94.75 31 MET B C 1
ATOM 1448 O O . MET B 1 31 ? 17 16.406 7.367 1 94.75 31 MET B O 1
ATOM 1452 N N . LEU B 1 32 ? 15.492 17.984 7.902 1 94.62 32 LEU B N 1
ATOM 1453 C CA . LEU B 1 32 ? 16.5 18.969 8.281 1 94.62 32 LEU B CA 1
ATOM 1454 C C . LEU B 1 32 ? 16.547 19.141 9.797 1 94.62 32 LEU B C 1
ATOM 1456 O O . LEU B 1 32 ? 15.5 19.125 10.453 1 94.62 32 LEU B O 1
ATOM 1460 N N . THR B 1 33 ? 17.734 19.312 10.266 1 93.88 33 THR B N 1
ATOM 1461 C CA . THR B 1 33 ? 17.875 19.578 11.695 1 93.88 33 THR B CA 1
ATOM 1462 C C . THR B 1 33 ? 17.688 21.062 11.992 1 93.88 33 THR B C 1
ATOM 1464 O O . THR B 1 33 ? 18.344 21.922 11.391 1 93.88 33 THR B O 1
ATOM 1467 N N . THR B 1 34 ? 16.844 21.266 12.883 1 92.38 34 THR B N 1
ATOM 1468 C CA . THR B 1 34 ? 16.609 22.656 13.289 1 92.38 34 THR B CA 1
ATOM 1469 C C . THR B 1 34 ? 17.672 23.109 14.273 1 92.38 34 THR B C 1
ATOM 1471 O O . THR B 1 34 ? 18.5 22.312 14.719 1 92.38 34 THR B O 1
ATOM 1474 N N . GLU B 1 35 ? 17.609 24.438 14.609 1 92.69 35 GLU B N 1
ATOM 1475 C CA . GLU B 1 35 ? 18.531 25 15.602 1 92.69 35 GLU B CA 1
ATOM 1476 C C . GLU B 1 35 ? 18.344 24.344 16.969 1 92.69 35 GLU B C 1
ATOM 1478 O O . GLU B 1 35 ? 19.281 24.234 17.75 1 92.69 35 GLU B O 1
ATOM 1483 N N . ALA B 1 36 ? 17.109 23.875 17.234 1 94.12 36 ALA B N 1
ATOM 1484 C CA . ALA B 1 36 ? 16.766 23.25 18.516 1 94.12 36 ALA B CA 1
ATOM 1485 C C . ALA B 1 36 ? 17.156 21.781 18.531 1 94.12 36 ALA B C 1
ATOM 1487 O O . ALA B 1 36 ? 16.969 21.094 19.531 1 94.12 36 ALA B O 1
ATOM 1488 N N . GLY B 1 37 ? 17.641 21.25 17.422 1 92.38 37 GLY B N 1
ATOM 1489 C CA . GLY B 1 37 ? 18.109 19.875 17.375 1 92.38 37 GLY B CA 1
ATOM 1490 C C . GLY B 1 37 ? 17.031 18.891 16.922 1 92.38 37 GLY B C 1
ATOM 1491 O O . GLY B 1 37 ? 17.25 17.672 16.953 1 92.38 37 GLY B O 1
ATOM 1492 N N . THR B 1 38 ? 15.93 19.5 16.562 1 92.19 38 THR B N 1
ATOM 1493 C CA . THR B 1 38 ? 14.859 18.641 16.094 1 92.19 38 THR B CA 1
ATOM 1494 C C . THR B 1 38 ? 14.898 18.516 14.57 1 92.19 38 THR B C 1
ATOM 1496 O O . THR B 1 38 ? 15.328 19.438 13.875 1 92.19 38 THR B O 1
ATOM 1499 N N . LYS B 1 39 ? 14.484 17.328 14.094 1 93.06 39 LYS B N 1
ATOM 1500 C CA . LYS B 1 39 ? 14.43 17.125 12.648 1 93.06 39 LYS B CA 1
ATOM 1501 C C . LYS B 1 39 ? 13.039 17.438 12.102 1 93.06 39 LYS B C 1
ATOM 1503 O O . LYS B 1 39 ? 12.031 17.031 12.672 1 93.06 39 LYS B O 1
ATOM 1508 N N . ARG B 1 40 ? 13.094 18.219 11.008 1 94.62 40 ARG B N 1
ATOM 1509 C CA . ARG B 1 40 ? 11.836 18.578 10.352 1 94.62 40 ARG B CA 1
ATOM 1510 C C . ARG B 1 40 ? 12 18.641 8.836 1 94.62 40 ARG B C 1
ATOM 1512 O O . ARG B 1 40 ? 13.102 18.891 8.344 1 94.62 40 ARG B O 1
ATOM 1519 N N . VAL B 1 41 ? 10.828 18.359 8.203 1 96.25 41 VAL B N 1
ATOM 1520 C CA . VAL B 1 41 ? 10.859 18.516 6.754 1 96.25 41 VAL B CA 1
ATOM 1521 C C . VAL B 1 41 ? 10.57 19.984 6.387 1 96.25 41 VAL B C 1
ATOM 1523 O O . VAL B 1 41 ? 9.953 20.719 7.164 1 96.25 41 VAL B O 1
ATOM 1526 N N . ASP B 1 42 ? 11.141 20.453 5.273 1 95.75 42 ASP B N 1
ATOM 1527 C CA . ASP B 1 42 ? 10.828 21.766 4.738 1 95.75 42 ASP B CA 1
ATOM 1528 C C . ASP B 1 42 ? 9.406 21.812 4.191 1 95.75 42 ASP B C 1
ATOM 1530 O O . ASP B 1 42 ? 9.172 21.469 3.031 1 95.75 42 ASP B O 1
ATOM 1534 N N . THR B 1 43 ? 8.477 22.344 4.93 1 95.31 43 THR B N 1
ATOM 1535 C CA . THR B 1 43 ? 7.059 22.312 4.594 1 95.31 43 THR B CA 1
ATOM 1536 C C . THR B 1 43 ? 6.77 23.234 3.41 1 95.31 43 THR B C 1
ATOM 1538 O O . THR B 1 43 ? 5.691 23.172 2.816 1 95.31 43 THR B O 1
ATOM 1541 N N . SER B 1 44 ? 7.68 24.109 3.037 1 95.31 44 SER B N 1
ATOM 1542 C CA . SER B 1 44 ? 7.484 24.953 1.853 1 95.31 44 SER B CA 1
ATOM 1543 C C . SER B 1 44 ? 7.457 24.109 0.583 1 95.31 44 SER B C 1
ATOM 1545 O O . SER B 1 44 ? 7.008 24.562 -0.467 1 95.31 44 SER B O 1
ATOM 1547 N N . LYS B 1 45 ? 7.824 22.859 0.671 1 95.81 45 LYS B N 1
ATOM 1548 C CA . LYS B 1 45 ? 7.906 21.969 -0.487 1 95.81 45 LYS B CA 1
ATOM 1549 C C . LYS B 1 45 ? 6.582 21.25 -0.722 1 95.81 45 LYS B C 1
ATOM 1551 O O . LYS B 1 45 ? 6.473 20.422 -1.619 1 95.81 45 LYS B O 1
ATOM 1556 N N . THR B 1 46 ? 5.559 21.531 0.017 1 96.38 46 THR B N 1
ATOM 1557 C CA . THR B 1 46 ? 4.262 20.875 -0.148 1 96.38 46 THR B CA 1
ATOM 1558 C C . THR B 1 46 ? 3.721 21.109 -1.557 1 96.38 46 THR B C 1
ATOM 1560 O O . THR B 1 46 ? 2.994 20.266 -2.092 1 96.38 46 THR B O 1
ATOM 1563 N N . SER B 1 47 ? 4.121 22.234 -2.199 1 95.44 47 SER B N 1
ATOM 1564 C CA . SER B 1 47 ? 3.654 22.531 -3.547 1 95.44 47 SER B CA 1
ATOM 1565 C C . SER B 1 47 ? 4.086 21.469 -4.539 1 95.44 47 SER B C 1
ATOM 1567 O O . SER B 1 47 ? 3.422 21.25 -5.555 1 95.44 47 SER B O 1
ATOM 1569 N N . GLU B 1 48 ? 5.152 20.75 -4.23 1 93.88 48 GLU B N 1
ATOM 1570 C CA . GLU B 1 48 ? 5.66 19.703 -5.105 1 93.88 48 GLU B CA 1
ATOM 1571 C C . GLU B 1 48 ? 4.746 18.48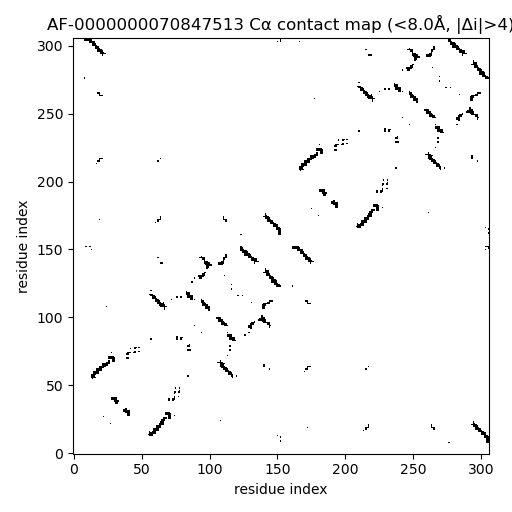4 -5.09 1 93.88 48 GLU B C 1
ATOM 1573 O O . GLU B 1 48 ? 4.805 17.641 -5.992 1 93.88 48 GLU B O 1
ATOM 1578 N N . LEU B 1 49 ? 3.877 18.406 -4.051 1 94.69 49 LEU B N 1
ATOM 1579 C CA . LEU B 1 49 ? 2.979 17.266 -3.928 1 94.69 49 LEU B CA 1
ATOM 1580 C C . LEU B 1 49 ? 1.658 17.531 -4.641 1 94.69 49 LEU B C 1
ATOM 1582 O O . LEU B 1 49 ? 0.879 16.609 -4.879 1 94.69 49 LEU B O 1
ATOM 1586 N N . GLU B 1 50 ? 1.377 18.781 -5.035 1 93.06 50 GLU B N 1
ATOM 1587 C CA . GLU B 1 50 ? 0.091 19.188 -5.594 1 93.06 50 GLU B CA 1
ATOM 1588 C C . GLU B 1 50 ? -0.217 18.438 -6.883 1 93.06 50 GLU B C 1
ATOM 1590 O O . GLU B 1 50 ? -1.365 18.047 -7.125 1 93.06 50 GLU B O 1
ATOM 1595 N N . ASN B 1 51 ? 0.787 18.188 -7.645 1 87.62 51 ASN B N 1
ATOM 1596 C CA . ASN B 1 51 ? 0.532 17.5 -8.914 1 87.62 51 ASN B CA 1
ATOM 1597 C C . ASN B 1 51 ? 0.8 16.016 -8.812 1 87.62 51 ASN B C 1
ATOM 1599 O O . ASN B 1 51 ? 0.718 15.289 -9.805 1 87.62 51 ASN B O 1
ATOM 1603 N N . ILE B 1 52 ? 1.088 15.516 -7.652 1 89.25 52 ILE B N 1
ATOM 1604 C CA . ILE B 1 52 ? 1.468 14.117 -7.465 1 89.25 52 ILE B CA 1
ATOM 1605 C C . ILE B 1 52 ? 0.385 13.391 -6.668 1 89.25 52 ILE B C 1
ATOM 1607 O O . ILE B 1 52 ? -0.034 12.297 -7.043 1 89.25 52 ILE B O 1
ATOM 1611 N N . ILE B 1 53 ? -0.049 14.078 -5.664 1 94.25 53 ILE B N 1
ATOM 1612 C CA . ILE B 1 53 ? -1.014 13.477 -4.754 1 94.25 53 ILE B CA 1
ATOM 1613 C C . ILE B 1 53 ? -2.43 13.875 -5.16 1 94.25 53 ILE B C 1
ATOM 1615 O O . ILE B 1 53 ? -2.77 15.062 -5.172 1 94.25 53 ILE B O 1
ATOM 1619 N N . PRO B 1 54 ? -3.215 12.883 -5.508 1 94.06 54 PRO B N 1
ATOM 1620 C CA . PRO B 1 54 ? -4.609 13.242 -5.785 1 94.06 54 PRO B CA 1
ATOM 1621 C C . PRO B 1 54 ? -5.336 13.758 -4.547 1 94.06 54 PRO B C 1
ATOM 1623 O O . PRO B 1 54 ? -4.996 13.391 -3.422 1 94.06 54 PRO B O 1
ATOM 1626 N N . THR B 1 55 ? -6.336 14.641 -4.746 1 93.81 55 THR B N 1
ATOM 1627 C CA . THR B 1 55 ? -7.09 15.211 -3.637 1 93.81 55 THR B CA 1
ATOM 1628 C C . THR B 1 55 ? -8.555 14.781 -3.691 1 93.81 55 THR B C 1
ATOM 1630 O O . THR B 1 55 ? -8.961 14.094 -4.625 1 93.81 55 THR B O 1
ATOM 1633 N N . ASN B 1 56 ? -9.281 15.008 -2.648 1 94.25 56 ASN B N 1
ATOM 1634 C CA . ASN B 1 56 ? -10.711 14.734 -2.543 1 94.25 56 ASN B CA 1
ATOM 1635 C C . ASN B 1 56 ? -10.977 13.258 -2.264 1 94.25 56 ASN B C 1
ATOM 1637 O O . ASN B 1 56 ? -11.906 12.672 -2.82 1 94.25 56 ASN B O 1
ATOM 1641 N N . TYR B 1 57 ? -10.094 12.75 -1.573 1 97.06 57 TYR B N 1
ATOM 1642 C CA . TYR B 1 57 ? -10.312 11.414 -1.021 1 97.06 57 TYR B CA 1
ATOM 1643 C C . TYR B 1 57 ? -10.5 11.477 0.491 1 97.06 57 TYR B C 1
ATOM 1645 O O . TYR B 1 57 ? -10.148 12.477 1.125 1 97.06 57 TYR B O 1
ATOM 1653 N N . ASP B 1 58 ? -11.102 10.438 1.001 1 97.31 58 ASP B N 1
ATOM 1654 C CA . ASP B 1 58 ? -11.422 10.398 2.424 1 97.31 58 ASP B CA 1
ATOM 1655 C C . ASP B 1 58 ? -10.367 9.609 3.201 1 97.31 58 ASP B C 1
ATOM 1657 O O . ASP B 1 58 ? -10.164 9.844 4.395 1 97.31 58 ASP B O 1
ATOM 1661 N N . ILE B 1 59 ? -9.781 8.617 2.566 1 98.25 59 ILE B N 1
ATOM 1662 C CA . ILE B 1 59 ? -8.734 7.789 3.148 1 98.25 59 ILE B CA 1
ATOM 1663 C C . ILE B 1 59 ? -7.547 7.715 2.193 1 98.25 59 ILE B C 1
ATOM 1665 O O . ILE B 1 59 ? -7.723 7.496 0.992 1 98.25 59 ILE B O 1
ATOM 1669 N N . TYR B 1 60 ? -6.352 8.016 2.666 1 98.5 60 TYR B N 1
ATOM 1670 C CA . TYR B 1 60 ? -5.09 7.746 1.986 1 98.5 60 TYR B CA 1
ATOM 1671 C C . TYR B 1 60 ? -4.277 6.699 2.738 1 98.5 60 TYR B C 1
ATOM 1673 O O . TYR B 1 60 ? -4.023 6.844 3.938 1 98.5 60 TYR B O 1
ATOM 1681 N N . VAL B 1 61 ? -3.973 5.617 2.092 1 98.75 61 VAL B N 1
ATOM 1682 C CA . VAL B 1 61 ? -3.014 4.664 2.639 1 98.75 61 VAL B CA 1
ATOM 1683 C C . VAL B 1 61 ? -1.75 4.652 1.783 1 98.75 61 VAL B C 1
ATOM 1685 O O . VAL B 1 61 ? -1.806 4.359 0.586 1 98.75 61 VAL B O 1
ATOM 1688 N N . PHE B 1 62 ? -0.653 4.93 2.381 1 97.88 62 PHE B N 1
ATOM 1689 C CA . PHE B 1 62 ? 0.597 5.078 1.644 1 97.88 62 PHE B CA 1
ATOM 1690 C C . PHE B 1 62 ? 1.638 4.078 2.139 1 97.88 62 PHE B C 1
ATOM 1692 O O . PHE B 1 62 ? 2.094 4.168 3.279 1 97.88 62 PHE B O 1
ATOM 1699 N N . GLY B 1 63 ? 1.986 3.141 1.326 1 97.69 63 GLY B N 1
ATOM 1700 C CA . GLY B 1 63 ? 3.109 2.25 1.583 1 97.69 63 GLY B CA 1
ATOM 1701 C C . GLY B 1 63 ? 4.398 2.715 0.933 1 97.69 63 GLY B C 1
ATOM 1702 O O . GLY B 1 63 ? 4.391 3.18 -0.209 1 97.69 63 GLY B O 1
ATOM 1703 N N . VAL B 1 64 ? 5.473 2.652 1.667 1 96.25 64 VAL B N 1
ATOM 1704 C CA . VAL B 1 64 ? 6.785 2.986 1.12 1 96.25 64 VAL B CA 1
ATOM 1705 C C . VAL B 1 64 ? 7.75 1.821 1.343 1 96.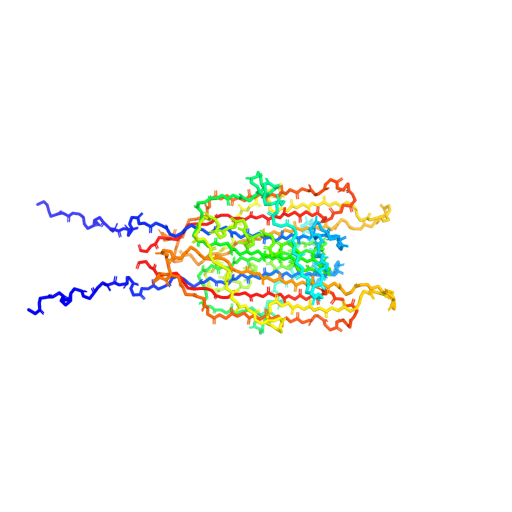25 64 VAL B C 1
ATOM 1707 O O . VAL B 1 64 ? 7.602 1.06 2.301 1 96.25 64 VAL B O 1
ATOM 1710 N N . GLN B 1 65 ? 8.625 1.698 0.491 1 93.44 65 GLN B N 1
ATOM 1711 C CA . GLN B 1 65 ? 9.711 0.734 0.638 1 93.44 65 GLN B CA 1
ATOM 1712 C C . GLN B 1 65 ? 11.062 1.373 0.322 1 93.44 65 GLN B C 1
ATOM 1714 O O . GLN B 1 65 ? 11.117 2.414 -0.337 1 93.44 65 GLN B O 1
ATOM 1719 N N . GLU B 1 66 ? 12.047 0.833 0.912 1 90.94 66 GLU B N 1
ATOM 1720 C CA . GLU B 1 66 ? 13.398 1.383 0.856 1 90.94 66 GLU B CA 1
ATOM 1721 C C . GLU B 1 66 ? 13.422 2.838 1.313 1 90.94 66 GLU B C 1
ATOM 1723 O O . GLU B 1 66 ? 14.102 3.674 0.712 1 90.94 66 GLU B O 1
ATOM 1728 N N . GLY B 1 67 ? 12.617 3.139 2.193 1 92.06 67 GLY B N 1
ATOM 1729 C CA . GLY B 1 67 ? 12.68 4.453 2.812 1 92.06 67 GLY B CA 1
ATOM 1730 C C . GLY B 1 67 ? 13.898 4.645 3.693 1 92.06 67 GLY B C 1
ATOM 1731 O O . GLY B 1 67 ? 14.312 3.719 4.395 1 92.06 67 GLY B O 1
ATOM 1732 N N . VAL B 1 68 ? 14.375 5.883 3.736 1 92.69 68 VAL B N 1
ATOM 1733 C CA . VAL B 1 68 ? 15.594 6.098 4.52 1 92.69 68 VAL B CA 1
ATOM 1734 C C . VAL B 1 68 ? 15.328 7.141 5.602 1 92.69 68 VAL B C 1
ATOM 1736 O O . VAL B 1 68 ? 16.125 7.285 6.539 1 92.69 68 VAL B O 1
ATOM 1739 N N . ASP B 1 69 ? 14.273 7.891 5.523 1 93.12 69 ASP B N 1
ATOM 1740 C CA . ASP B 1 69 ? 13.828 8.836 6.543 1 93.12 69 ASP B CA 1
ATOM 1741 C C . ASP B 1 69 ? 12.328 9.102 6.422 1 93.12 69 ASP B C 1
ATOM 1743 O O . ASP B 1 69 ? 11.672 8.594 5.512 1 93.12 69 ASP B O 1
ATOM 1747 N N . ASP B 1 70 ? 11.797 9.898 7.289 1 94.12 70 ASP B N 1
ATOM 1748 C CA . ASP B 1 70 ? 10.359 10.117 7.336 1 94.12 70 ASP B CA 1
ATOM 1749 C C . ASP B 1 70 ? 9.961 11.383 6.586 1 94.12 70 ASP B C 1
ATOM 1751 O O . ASP B 1 70 ? 8.828 11.859 6.695 1 94.12 70 ASP B O 1
ATOM 1755 N N . GLY B 1 71 ? 10.852 11.93 5.812 1 96 71 GLY B N 1
ATOM 1756 C CA . GLY B 1 71 ? 10.586 13.203 5.172 1 96 71 GLY B CA 1
ATOM 1757 C C . GLY B 1 71 ? 9.344 13.188 4.297 1 96 71 GLY B C 1
ATOM 1758 O O . GLY B 1 71 ? 8.539 14.117 4.34 1 96 71 GLY B O 1
ATOM 1759 N N . TYR B 1 72 ? 9.195 12.18 3.549 1 94.88 72 TYR B N 1
ATOM 1760 C CA . TYR B 1 72 ? 8.031 12.102 2.676 1 94.88 72 TYR B CA 1
ATOM 1761 C C . TYR B 1 72 ? 6.742 12.039 3.49 1 94.88 72 TYR B C 1
ATOM 1763 O O . TYR B 1 72 ? 5.781 12.75 3.189 1 94.88 72 TYR B O 1
ATOM 1771 N N . PHE B 1 73 ? 6.668 11.211 4.508 1 96.31 73 PHE B N 1
ATOM 1772 C CA . PHE B 1 73 ? 5.469 11.094 5.324 1 96.31 73 PHE B CA 1
ATOM 1773 C C . PHE B 1 73 ? 5.148 12.422 6.004 1 96.31 73 PHE B C 1
ATOM 1775 O O . PHE B 1 73 ? 3.984 12.82 6.074 1 96.31 73 PHE B O 1
ATOM 1782 N N . GLU B 1 74 ? 6.156 13.07 6.461 1 96.75 74 GLU B N 1
ATOM 1783 C CA . GLU B 1 74 ? 5.93 14.344 7.141 1 96.75 74 GLU B CA 1
ATOM 1784 C C . GLU B 1 74 ? 5.449 15.414 6.16 1 96.75 74 GLU B C 1
ATOM 1786 O O . GLU B 1 74 ? 4.562 16.203 6.484 1 96.75 74 GLU B O 1
ATOM 1791 N N . LEU B 1 75 ? 6.074 15.438 4.992 1 97.38 75 LEU B N 1
ATOM 1792 C CA . LEU B 1 75 ? 5.633 16.406 3.996 1 97.38 75 LEU B CA 1
ATOM 1793 C C . LEU B 1 75 ? 4.203 16.125 3.553 1 97.38 75 LEU B C 1
ATOM 1795 O O . LEU B 1 75 ? 3.4 17.047 3.398 1 97.38 75 LEU B O 1
ATOM 1799 N N . LEU B 1 76 ? 3.938 14.867 3.318 1 97.19 76 LEU B N 1
ATOM 1800 C CA . LEU B 1 76 ? 2.586 14.461 2.947 1 97.19 76 LEU B CA 1
ATOM 1801 C C . LEU B 1 76 ? 1.58 14.875 4.016 1 97.19 76 LEU B C 1
ATOM 1803 O O . LEU B 1 76 ? 0.496 15.367 3.693 1 97.19 76 LEU B O 1
ATOM 1807 N N . GLU B 1 77 ? 1.949 14.672 5.23 1 97.44 77 GLU B N 1
ATOM 1808 C CA . GLU B 1 77 ? 1.092 15.086 6.336 1 97.44 77 GLU B CA 1
ATOM 1809 C C . GLU B 1 77 ? 0.817 16.594 6.285 1 97.44 77 GLU B C 1
ATOM 1811 O O . GLU B 1 77 ? -0.331 17.016 6.414 1 97.44 77 GLU B O 1
ATOM 1816 N N . ALA B 1 78 ? 1.834 17.312 6.129 1 97.44 78 ALA B N 1
ATOM 1817 C CA . ALA B 1 78 ? 1.685 18.766 6.043 1 97.44 78 ALA B CA 1
ATOM 1818 C C . ALA B 1 78 ? 0.772 19.156 4.887 1 97.44 78 ALA B C 1
ATOM 1820 O O . ALA B 1 78 ? -0.095 20.031 5.031 1 97.44 78 ALA B O 1
ATOM 1821 N N . TYR B 1 79 ? 0.95 18.547 3.76 1 97.81 79 TYR B N 1
ATOM 1822 C CA . TYR B 1 79 ? 0.159 18.828 2.564 1 97.81 79 TYR B CA 1
ATOM 1823 C C . TYR B 1 79 ? -1.308 18.484 2.791 1 97.81 79 TYR B C 1
ATOM 1825 O O . TYR B 1 79 ? -2.191 19.297 2.545 1 97.81 79 TYR B O 1
ATOM 1833 N N . LEU B 1 80 ? -1.575 17.312 3.316 1 97.81 80 LEU B N 1
ATOM 1834 C CA . LEU B 1 80 ? -2.938 16.812 3.463 1 97.81 80 LEU B CA 1
ATOM 1835 C C . LEU B 1 80 ? -3.658 17.531 4.602 1 97.81 80 LEU B C 1
ATOM 1837 O O . LEU B 1 80 ? -4.883 17.672 4.578 1 97.81 80 LEU B O 1
ATOM 1841 N N . LYS B 1 81 ? -2.912 17.984 5.598 1 96.56 81 LYS B N 1
ATOM 1842 C CA . LYS B 1 81 ? -3.508 18.75 6.684 1 96.56 81 LYS B CA 1
ATOM 1843 C C . LYS B 1 81 ? -4.234 19.984 6.148 1 96.56 81 LYS B C 1
ATOM 1845 O O . LYS B 1 81 ? -5.281 20.375 6.676 1 96.56 81 LYS B O 1
ATOM 1850 N N . THR B 1 82 ? -3.746 20.562 5.109 1 95.56 82 THR B N 1
ATOM 1851 C CA . THR B 1 82 ? -4.375 21.734 4.504 1 95.56 82 THR B CA 1
ATOM 1852 C C . THR B 1 82 ? -5.707 21.359 3.859 1 95.56 82 THR B C 1
ATOM 1854 O O . THR B 1 82 ? -6.496 22.234 3.496 1 95.56 82 THR B O 1
ATOM 1857 N N . LYS B 1 83 ? -5.969 20.109 3.754 1 95.75 83 LYS B N 1
ATOM 1858 C CA . LYS B 1 83 ? -7.191 19.594 3.145 1 95.75 83 LYS B CA 1
ATOM 1859 C C . LYS B 1 83 ? -8.062 18.875 4.172 1 95.75 83 LYS B C 1
ATOM 1861 O O . LYS B 1 83 ? -8.891 18.047 3.812 1 95.75 83 LYS B O 1
ATOM 1866 N N . GLU B 1 84 ? -7.781 19.047 5.461 1 96.62 84 GLU B N 1
ATOM 1867 C CA . GLU B 1 84 ? -8.539 18.5 6.586 1 96.62 84 GLU B CA 1
ATOM 1868 C C . GLU B 1 84 ? -8.383 16.984 6.668 1 96.62 84 GLU B C 1
ATOM 1870 O O . GLU B 1 84 ? -9.328 16.266 7.023 1 96.62 84 GLU B O 1
ATOM 1875 N N . ILE B 1 85 ? -7.25 16.578 6.18 1 97.44 85 ILE B N 1
ATOM 1876 C CA . ILE B 1 85 ? -6.891 15.156 6.266 1 97.44 85 ILE B CA 1
ATOM 1877 C C . ILE B 1 85 ? -5.816 14.969 7.336 1 97.44 85 ILE B C 1
ATOM 1879 O O . ILE B 1 85 ? -4.781 15.641 7.312 1 97.44 85 ILE B O 1
ATOM 1883 N N . GLN B 1 86 ? -6.094 14.062 8.219 1 97.12 86 GLN B N 1
ATOM 1884 C CA . GLN B 1 86 ? -5.199 13.859 9.352 1 97.12 86 GLN B CA 1
ATOM 1885 C C . GLN B 1 86 ? -4.516 12.5 9.273 1 97.12 86 GLN B C 1
ATOM 1887 O O . GLN B 1 86 ? -5.152 11.492 8.938 1 97.12 86 GLN B O 1
ATOM 1892 N N . ARG B 1 87 ? -3.238 12.555 9.672 1 97.31 87 ARG B N 1
ATOM 1893 C CA . ARG B 1 87 ? -2.465 11.32 9.742 1 97.31 87 ARG B CA 1
ATOM 1894 C C . ARG B 1 87 ? -2.768 10.562 11.031 1 97.31 87 ARG B C 1
ATOM 1896 O O . ARG B 1 87 ? -2.861 11.156 12.102 1 97.31 87 ARG B O 1
ATOM 1903 N N . TYR B 1 88 ? -3 9.25 10.938 1 96.12 88 TYR B N 1
ATOM 1904 C CA . TYR B 1 88 ? -3.072 8.438 12.148 1 96.12 88 TYR B CA 1
ATOM 1905 C C . TYR B 1 88 ? -1.688 8.242 12.758 1 96.12 88 TYR B C 1
ATOM 1907 O O . TYR B 1 88 ? -0.713 8.016 12.039 1 96.12 88 TYR B O 1
ATOM 1915 N N . ASP B 1 89 ? -1.68 8.383 14.016 1 93.12 89 ASP B N 1
ATOM 1916 C CA . ASP B 1 89 ? -0.43 8.141 14.727 1 93.12 89 ASP B CA 1
ATOM 1917 C C . ASP B 1 89 ? -0.217 6.648 14.969 1 93.12 89 ASP B C 1
ATOM 1919 O O . ASP B 1 89 ? -0.898 6.047 15.805 1 93.12 89 ASP B O 1
ATOM 1923 N N . ILE B 1 90 ? 0.699 6.051 14.242 1 95.38 90 ILE B N 1
ATOM 1924 C CA . ILE B 1 90 ? 1.044 4.641 14.383 1 95.38 90 ILE B CA 1
ATOM 1925 C C . ILE B 1 90 ? 2.463 4.512 14.93 1 95.38 90 ILE B C 1
ATOM 1927 O O . ILE B 1 90 ? 3.391 5.152 14.43 1 95.38 90 ILE B O 1
ATOM 1931 N N . SER B 1 91 ? 2.668 3.695 15.891 1 93.38 91 SER B N 1
ATOM 1932 C CA . SER B 1 91 ? 3.998 3.49 16.453 1 93.38 91 SER B CA 1
ATOM 1933 C C . SER B 1 91 ? 4.965 2.943 15.406 1 93.38 91 SER B C 1
ATOM 1935 O O . SER B 1 91 ? 4.59 2.1 14.594 1 93.38 91 SER B O 1
ATOM 1937 N N . PRO B 1 92 ? 6.234 3.387 15.484 1 89.62 92 PRO B N 1
ATOM 1938 C CA . PRO B 1 92 ? 7.23 2.889 14.531 1 89.62 92 PRO B CA 1
ATOM 1939 C C . PRO B 1 92 ? 7.398 1.372 14.594 1 89.62 92 PRO B C 1
ATOM 1941 O O . PRO B 1 92 ? 7.762 0.747 13.594 1 89.62 92 PRO B O 1
ATOM 1944 N N . LYS B 1 93 ? 7.094 0.777 15.719 1 90.19 93 LYS B N 1
ATOM 1945 C CA . LYS B 1 93 ? 7.191 -0.674 15.844 1 90.19 93 LYS B CA 1
ATOM 1946 C C . LYS B 1 93 ? 6.078 -1.368 15.062 1 90.19 93 LYS B C 1
ATOM 1948 O O . LYS B 1 93 ? 6.18 -2.557 14.75 1 90.19 93 LYS B O 1
ATOM 1953 N N . GLU B 1 94 ? 5.059 -0.558 14.773 1 95.31 94 GLU B N 1
ATOM 1954 C CA . GLU B 1 94 ? 3.887 -1.156 14.141 1 95.31 94 GLU B CA 1
ATOM 1955 C C . GLU B 1 94 ? 3.781 -0.743 12.672 1 95.31 94 GLU B C 1
ATOM 1957 O O . GLU B 1 94 ? 3.166 -1.445 11.867 1 95.31 94 GLU B O 1
ATOM 1962 N N . ASP B 1 95 ? 4.41 0.343 12.297 1 96.19 95 ASP B N 1
ATOM 1963 C CA . ASP B 1 95 ? 4.105 0.873 10.969 1 96.19 95 ASP B CA 1
ATOM 1964 C C . ASP B 1 95 ? 5.219 0.542 9.977 1 96.19 95 ASP B C 1
ATOM 1966 O O . ASP B 1 95 ? 5.145 0.922 8.805 1 96.19 95 ASP B O 1
ATOM 1970 N N . ARG B 1 96 ? 6.301 -0.2 10.508 1 95.94 96 ARG B N 1
ATOM 1971 C CA . ARG B 1 96 ? 7.398 -0.429 9.57 1 95.94 96 ARG B CA 1
ATOM 1972 C C . ARG B 1 96 ? 8.305 -1.554 10.062 1 95.94 96 ARG B C 1
ATOM 1974 O O . ARG B 1 96 ? 8.281 -1.909 11.242 1 95.94 96 ARG B O 1
ATOM 1981 N N . VAL B 1 97 ? 9.031 -2.111 9.117 1 94.12 97 VAL B N 1
ATOM 1982 C CA . VAL B 1 97 ? 10.219 -2.918 9.391 1 94.12 97 VAL B CA 1
ATOM 1983 C C . VAL B 1 97 ? 11.469 -2.174 8.922 1 94.12 97 VAL B C 1
ATOM 1985 O O . VAL B 1 97 ? 11.453 -1.501 7.891 1 94.12 97 VAL B O 1
ATOM 1988 N N . GLU B 1 98 ? 12.398 -2.24 9.734 1 89.5 98 GLU B N 1
ATOM 1989 C CA . GLU B 1 98 ? 13.625 -1.501 9.438 1 89.5 98 GLU B CA 1
ATOM 1990 C C . GLU B 1 98 ? 14.859 -2.377 9.625 1 89.5 98 GLU B C 1
ATOM 1992 O O . GLU B 1 98 ? 14.867 -3.271 10.477 1 89.5 98 GLU B O 1
ATOM 1997 N N . GLY B 1 99 ? 15.805 -2.279 8.734 1 80.06 99 GLY B N 1
ATOM 1998 C CA . GLY B 1 99 ? 17.062 -2.998 8.852 1 80.06 99 GLY B CA 1
ATOM 1999 C C . GLY B 1 99 ? 18.234 -2.25 8.25 1 80.06 99 GLY B C 1
ATOM 2000 O O . GLY B 1 99 ? 18.047 -1.241 7.566 1 80.06 99 GLY B O 1
ATOM 2001 N N . ARG B 1 100 ? 19.484 -2.775 8.781 1 68.5 100 ARG B N 1
ATOM 2002 C CA . ARG B 1 100 ? 20.703 -2.131 8.312 1 68.5 100 ARG B CA 1
ATOM 2003 C C . ARG B 1 100 ? 21.016 -2.521 6.875 1 68.5 100 ARG B C 1
ATOM 2005 O O . ARG B 1 100 ? 20.703 -3.637 6.449 1 68.5 100 ARG B O 1
ATOM 2012 N N . GLY B 1 101 ? 21.203 -1.598 5.98 1 57.69 101 GLY B N 1
ATOM 2013 C CA . GLY B 1 101 ? 21.578 -1.888 4.605 1 57.69 101 GLY B CA 1
ATOM 2014 C C . GLY B 1 101 ? 22.828 -2.734 4.492 1 57.69 101 GLY B C 1
ATOM 2015 O O . GLY B 1 101 ? 23.547 -2.934 5.477 1 57.69 101 GLY B O 1
ATOM 2016 N N . ASP B 1 102 ? 23 -3.648 3.516 1 52.81 102 ASP B N 1
ATOM 2017 C CA . ASP B 1 102 ? 24.141 -4.543 3.305 1 52.81 102 ASP B CA 1
ATOM 2018 C C . ASP B 1 102 ? 25.422 -3.932 3.846 1 52.81 102 ASP B C 1
ATOM 2020 O O . ASP B 1 102 ? 26.344 -4.652 4.25 1 52.81 102 ASP B O 1
ATOM 2024 N N . GLY B 1 103 ? 25.891 -2.787 3.537 1 46.5 103 GLY B N 1
ATOM 2025 C CA . GLY B 1 103 ? 27.172 -2.314 4.012 1 46.5 103 GLY B CA 1
ATOM 2026 C C . GLY B 1 103 ? 27.094 -1.572 5.332 1 46.5 103 GLY B C 1
ATOM 2027 O O . GLY B 1 103 ? 26.031 -1.036 5.68 1 46.5 103 GLY B O 1
ATOM 2028 N N . SER B 1 104 ? 27.906 -2.156 6.406 1 47.31 104 SER B N 1
ATOM 2029 C CA . SER B 1 104 ? 28.125 -1.717 7.781 1 47.31 104 SER B CA 1
ATOM 2030 C C . SER B 1 104 ? 27.719 -0.258 7.965 1 47.31 104 SER B C 1
ATOM 2032 O O . SER B 1 104 ? 27.344 0.153 9.062 1 47.31 104 SER B O 1
ATOM 2034 N N . PHE B 1 105 ? 28.094 0.528 7 1 48.97 105 PHE B N 1
ATOM 2035 C CA . PHE B 1 105 ? 28.125 1.979 7.152 1 48.97 105 PHE B CA 1
ATOM 2036 C C . PHE B 1 105 ? 26.859 2.607 6.562 1 48.97 105 PHE B C 1
ATOM 2038 O O . PHE B 1 105 ? 26.766 3.832 6.445 1 48.97 105 PHE B O 1
ATOM 2045 N N . ILE B 1 106 ? 25.922 1.69 6.094 1 55.84 106 ILE B N 1
ATOM 2046 C CA . ILE B 1 106 ? 24.891 2.266 5.234 1 55.84 106 ILE B CA 1
ATOM 2047 C C . ILE B 1 106 ? 23.625 2.504 6.047 1 55.84 106 ILE B C 1
ATOM 2049 O O . ILE B 1 106 ? 23.359 1.796 7.02 1 55.84 106 ILE B O 1
ATOM 2053 N N . ASN B 1 107 ? 22.984 3.545 5.715 1 64.69 107 ASN B N 1
ATOM 2054 C CA . ASN B 1 107 ? 21.75 4.105 6.254 1 64.69 107 ASN B CA 1
ATOM 2055 C C . ASN B 1 107 ? 20.625 3.08 6.25 1 64.69 107 ASN B C 1
ATOM 2057 O O . ASN B 1 107 ? 20.484 2.301 5.305 1 64.69 107 ASN B O 1
ATOM 2061 N N . SER B 1 108 ? 20.078 2.898 7.398 1 83.12 108 SER B N 1
ATOM 2062 C CA . SER B 1 108 ? 18.938 2.018 7.582 1 83.12 108 SER B CA 1
ATOM 2063 C C . SER B 1 108 ? 17.828 2.328 6.578 1 83.12 108 SER B C 1
ATOM 2065 O O . SER B 1 108 ? 17.625 3.486 6.207 1 83.12 108 SER B O 1
ATOM 2067 N N . LYS B 1 109 ? 17.328 1.301 5.945 1 90.19 109 LYS B N 1
ATOM 2068 C CA . LYS B 1 109 ? 16.125 1.406 5.109 1 90.19 109 LYS B CA 1
ATOM 2069 C C . LYS B 1 109 ? 14.922 0.785 5.801 1 90.19 109 LYS B C 1
ATOM 2071 O O . LYS B 1 109 ? 15.07 -0.028 6.715 1 90.19 109 LYS B O 1
ATOM 2076 N N . TYR B 1 110 ? 13.773 1.242 5.359 1 93.12 110 TYR B N 1
ATOM 2077 C CA . TYR B 1 110 ? 12.594 0.646 5.973 1 93.12 110 TYR B CA 1
ATOM 2078 C C . TYR B 1 110 ? 11.5 0.412 4.941 1 93.12 110 TYR B C 1
ATOM 2080 O O . TYR B 1 110 ? 11.477 1.058 3.891 1 93.12 110 TYR B O 1
ATOM 2088 N N . THR B 1 111 ? 10.672 -0.547 5.133 1 95.75 111 THR B N 1
ATOM 2089 C CA . THR B 1 111 ? 9.344 -0.717 4.559 1 95.75 111 THR B CA 1
ATOM 2090 C C . THR B 1 111 ? 8.266 -0.308 5.562 1 95.75 111 THR B C 1
ATOM 2092 O O . THR B 1 111 ? 8.195 -0.859 6.66 1 95.75 111 THR B O 1
ATOM 2095 N N . GLY B 1 112 ? 7.461 0.692 5.172 1 97.25 112 GLY B N 1
ATOM 2096 C CA . GLY B 1 112 ? 6.5 1.235 6.117 1 97.25 112 GLY B CA 1
ATOM 2097 C C . GLY B 1 112 ? 5.188 1.633 5.469 1 97.25 112 GLY B C 1
ATOM 2098 O O . GLY B 1 112 ? 5.062 1.614 4.242 1 97.25 112 GLY B O 1
ATOM 2099 N N . ILE B 1 113 ? 4.219 1.932 6.328 1 98.44 113 ILE B N 1
ATOM 2100 C CA . ILE B 1 113 ? 2.881 2.277 5.859 1 98.44 113 ILE B CA 1
ATOM 2101 C C . ILE B 1 113 ? 2.287 3.365 6.754 1 98.44 113 ILE B C 1
ATOM 2103 O O . ILE B 1 113 ? 2.566 3.41 7.957 1 98.44 113 ILE B O 1
ATOM 2107 N N . SER B 1 114 ? 1.581 4.273 6.184 1 98.31 114 SER B N 1
ATOM 2108 C CA . SER B 1 114 ? 0.893 5.328 6.914 1 98.31 114 SER B CA 1
ATOM 2109 C C . SER B 1 114 ? -0.542 5.496 6.426 1 98.31 114 SER B C 1
ATOM 2111 O O . SER B 1 114 ? -0.862 5.137 5.289 1 98.31 114 SER B O 1
ATOM 2113 N N . VAL B 1 115 ? -1.381 6.012 7.266 1 98.44 115 VAL B N 1
ATOM 2114 C CA . VAL B 1 115 ? -2.799 6.195 6.973 1 98.44 115 VAL B CA 1
ATOM 2115 C C . VAL B 1 115 ? -3.211 7.633 7.297 1 98.44 115 VAL B C 1
ATOM 2117 O O . VAL B 1 115 ? -2.861 8.164 8.352 1 98.44 115 VAL B O 1
ATOM 2120 N N . PHE B 1 116 ? -3.906 8.289 6.355 1 98.38 116 PHE B N 1
ATOM 2121 C CA . PHE B 1 116 ? -4.477 9.625 6.5 1 98.38 116 PHE B CA 1
ATOM 2122 C C . PHE B 1 116 ? -5.98 9.594 6.266 1 98.38 116 PHE B C 1
ATOM 2124 O O . PHE B 1 116 ? -6.461 8.961 5.324 1 98.38 116 PHE B O 1
ATOM 2131 N N . VAL B 1 117 ? -6.723 10.273 7.133 1 97.81 117 VAL B N 1
ATOM 2132 C CA . VAL B 1 117 ? -8.18 10.203 7.039 1 97.81 117 VAL B CA 1
ATOM 2133 C C . VAL B 1 117 ? -8.773 11.602 7.129 1 97.81 117 VAL B C 1
ATOM 2135 O O . VAL B 1 117 ? -8.312 12.43 7.918 1 97.81 117 VAL B O 1
ATOM 2138 N N . ASN B 1 118 ? -9.742 11.789 6.309 1 97.06 118 ASN B N 1
ATOM 2139 C CA . ASN B 1 118 ? -10.523 13.016 6.367 1 97.06 118 ASN B CA 1
ATOM 2140 C C . ASN B 1 118 ? -11.188 13.195 7.73 1 97.06 118 ASN B C 1
ATOM 2142 O O . ASN B 1 118 ? -11.984 12.359 8.148 1 97.06 118 ASN B O 1
ATOM 2146 N N . LYS B 1 119 ? -10.969 14.297 8.375 1 95.25 119 LYS B N 1
ATOM 2147 C CA . LYS B 1 119 ? -11.445 14.555 9.727 1 95.25 119 LYS B CA 1
ATOM 2148 C C . LYS B 1 119 ? -12.977 14.594 9.766 1 95.25 119 LYS B C 1
ATOM 2150 O O . LYS B 1 119 ? -13.586 14.266 10.789 1 95.25 119 LYS B O 1
ATOM 2155 N N . GLU B 1 120 ? -13.586 14.93 8.734 1 93.44 120 GLU B N 1
ATOM 2156 C CA . GLU B 1 120 ? -15.039 15.055 8.68 1 93.44 120 GLU B CA 1
ATOM 2157 C C . GLU B 1 120 ? -15.711 13.688 8.609 1 93.44 120 GLU B C 1
ATOM 2159 O O . GLU B 1 120 ? -16.922 13.578 8.773 1 93.44 120 GLU B O 1
ATOM 2164 N N . LYS B 1 121 ? -14.883 12.695 8.367 1 92.38 121 LYS B N 1
ATOM 2165 C CA . LYS B 1 121 ? -15.445 11.352 8.211 1 92.38 121 LYS B CA 1
ATOM 2166 C C . LYS B 1 121 ? -14.984 10.43 9.328 1 92.38 121 LYS B C 1
ATOM 2168 O O . LYS B 1 121 ? -15.055 9.203 9.203 1 92.38 121 LYS B O 1
ATOM 2173 N N . LYS B 1 122 ? -14.508 10.977 10.328 1 88.19 122 LYS B N 1
ATOM 2174 C CA . LYS B 1 122 ? -13.953 10.188 11.43 1 88.19 122 LYS B CA 1
ATOM 2175 C C . LYS B 1 122 ? -15.023 9.312 12.07 1 88.19 122 LYS B C 1
ATOM 2177 O O . LYS B 1 122 ? -14.711 8.32 12.734 1 88.19 122 LYS B O 1
ATOM 2182 N N . ASP B 1 123 ? -16.328 9.656 11.867 1 88.56 123 ASP B N 1
ATOM 2183 C CA . ASP B 1 123 ? -17.422 8.883 12.469 1 88.56 123 ASP B CA 1
ATOM 2184 C C . ASP B 1 123 ? -17.719 7.641 11.633 1 88.56 123 ASP B C 1
ATOM 2186 O O . ASP B 1 123 ? -18.391 6.719 12.109 1 88.56 123 ASP B O 1
ATOM 2190 N N . VAL B 1 124 ? -17.312 7.625 10.391 1 91.12 124 VAL B N 1
ATOM 2191 C CA . VAL B 1 124 ? -17.672 6.508 9.523 1 91.12 124 VAL B CA 1
ATOM 2192 C C . VAL B 1 124 ? -16.422 5.688 9.195 1 91.12 124 VAL B C 1
ATOM 2194 O O . VAL B 1 124 ? -16.516 4.609 8.609 1 91.12 124 VAL B O 1
ATOM 2197 N N . ILE B 1 125 ? -15.227 6.246 9.547 1 94.44 125 ILE B N 1
ATOM 2198 C CA . ILE B 1 125 ? -13.977 5.539 9.297 1 94.44 125 ILE B CA 1
ATOM 2199 C C . ILE B 1 125 ? -13.312 5.176 10.617 1 94.44 125 ILE B C 1
ATOM 2201 O O . ILE B 1 125 ? -13.133 6.035 11.484 1 94.44 125 ILE B O 1
ATOM 2205 N N . GLN B 1 126 ? -13.023 3.908 10.781 1 94.31 126 GLN B N 1
ATOM 2206 C CA . GLN B 1 126 ? -12.32 3.445 11.969 1 94.31 126 GLN B CA 1
ATOM 2207 C C . GLN B 1 126 ? -10.992 2.785 11.602 1 94.31 126 GLN B C 1
ATOM 2209 O O . GLN B 1 126 ? -10.969 1.824 10.836 1 94.31 126 GLN B O 1
ATOM 2214 N N . PHE B 1 127 ? -9.922 3.326 12.133 1 95.5 127 PHE B N 1
ATOM 2215 C CA . PHE B 1 127 ? -8.633 2.652 12.102 1 95.5 127 PHE B CA 1
ATOM 2216 C C . PHE B 1 127 ? -8.555 1.579 13.18 1 95.5 127 PHE B C 1
ATOM 2218 O O . PHE B 1 127 ? -8.758 1.865 14.359 1 95.5 127 PHE B O 1
ATOM 2225 N N . LYS B 1 128 ? -8.211 0.353 12.828 1 94.31 128 LYS B N 1
ATOM 2226 C CA . LYS B 1 128 ? -8.266 -0.748 13.781 1 94.31 128 LYS B CA 1
ATOM 2227 C C . LYS B 1 128 ? -6.875 -1.125 14.273 1 94.31 128 LYS B C 1
ATOM 2229 O O . LYS B 1 128 ? -6.625 -1.17 15.477 1 94.31 128 LYS B O 1
ATOM 2234 N N . LYS B 1 129 ? -6.004 -1.386 13.344 1 95.69 129 LYS B N 1
ATOM 2235 C CA . LYS B 1 129 ? -4.688 -1.871 13.742 1 95.69 129 LYS B CA 1
ATOM 2236 C C . LYS B 1 129 ? -3.678 -1.717 12.609 1 95.69 129 LYS B C 1
ATOM 2238 O O . LYS B 1 129 ? -4.059 -1.59 11.445 1 95.69 129 LYS B O 1
ATOM 2243 N N . ALA B 1 130 ? -2.434 -1.68 13.078 1 97.44 130 ALA B N 1
ATOM 2244 C CA . ALA B 1 130 ? -1.285 -1.767 12.18 1 97.44 130 ALA B CA 1
ATOM 2245 C C . ALA B 1 130 ? -0.304 -2.84 12.648 1 97.44 130 ALA B C 1
ATOM 2247 O O . ALA B 1 130 ? -0.325 -3.244 13.812 1 97.44 130 ALA B O 1
ATOM 2248 N N . GLY B 1 131 ? 0.46 -3.379 11.703 1 96.38 131 GLY B N 1
ATOM 2249 C CA . GLY B 1 131 ? 1.507 -4.336 12.023 1 96.38 131 GLY B CA 1
ATOM 2250 C C . GLY B 1 131 ? 2.592 -4.406 10.961 1 96.38 131 GLY B C 1
ATOM 2251 O O . GLY B 1 131 ? 2.375 -4.012 9.812 1 96.38 131 GLY B O 1
ATOM 2252 N N . ALA B 1 132 ? 3.729 -4.832 11.414 1 95.12 132 ALA B N 1
ATOM 2253 C CA . ALA B 1 132 ? 4.867 -5.016 10.516 1 95.12 132 ALA B CA 1
ATOM 2254 C C . ALA B 1 132 ? 5.629 -6.297 10.859 1 95.12 132 ALA B C 1
ATOM 2256 O O . ALA B 1 132 ? 5.723 -6.676 12.031 1 95.12 132 ALA B O 1
ATOM 2257 N N . VAL B 1 133 ? 6.121 -6.965 9.828 1 92.12 133 VAL B N 1
ATOM 2258 C CA . VAL B 1 133 ? 6.852 -8.211 10.031 1 92.12 133 VAL B CA 1
ATOM 2259 C C . VAL B 1 133 ? 8.094 -8.234 9.141 1 92.12 133 VAL B C 1
ATOM 2261 O O . VAL B 1 133 ? 8.008 -7.957 7.941 1 92.12 133 VAL B O 1
ATOM 2264 N N . SER B 1 134 ? 9.219 -8.57 9.766 1 89.38 134 SER B N 1
ATOM 2265 C CA . SER B 1 134 ? 10.461 -8.711 9.016 1 89.38 134 SER B CA 1
ATOM 2266 C C . SER B 1 134 ? 10.578 -10.094 8.383 1 89.38 134 SER B C 1
ATOM 2268 O O . SER B 1 134 ? 10.141 -11.086 8.961 1 89.38 134 SER B O 1
ATOM 2270 N N . ALA B 1 135 ? 11.148 -10.164 7.148 1 80.38 135 ALA B N 1
ATOM 2271 C CA . ALA B 1 135 ? 11.422 -11.453 6.527 1 80.38 135 ALA B CA 1
ATOM 2272 C C . ALA B 1 135 ? 12.695 -12.078 7.094 1 80.38 135 ALA B C 1
ATOM 2274 O O . ALA B 1 135 ? 13.18 -13.086 6.582 1 80.38 135 ALA B O 1
ATOM 2275 N N . GLY B 1 136 ? 13.188 -11.805 8.227 1 67.94 136 GLY B N 1
ATOM 2276 C CA . GLY B 1 136 ? 14.312 -12.406 8.922 1 67.94 136 GLY B CA 1
ATOM 2277 C C . GLY B 1 136 ? 15.648 -11.828 8.5 1 67.94 136 GLY B C 1
ATOM 2278 O O . GLY B 1 136 ? 16.703 -12.336 8.898 1 67.94 136 GLY B O 1
ATOM 2279 N N . MET B 1 137 ? 15.594 -11.062 7.59 1 58.59 137 MET B N 1
ATOM 2280 C CA . MET B 1 137 ? 16.922 -10.609 7.207 1 58.59 137 MET B CA 1
ATOM 2281 C C . MET B 1 137 ? 17.328 -9.367 7.996 1 58.59 137 MET B C 1
ATOM 2283 O O . MET B 1 137 ? 16.5 -8.477 8.234 1 58.59 137 MET B O 1
ATOM 2287 N N . MET B 1 138 ? 18.359 -9.625 8.844 1 52.97 138 MET B N 1
ATOM 2288 C CA . MET B 1 138 ? 18.906 -8.508 9.602 1 52.97 138 MET B CA 1
ATOM 2289 C C . MET B 1 138 ? 19.109 -7.281 8.711 1 52.97 138 MET B C 1
ATOM 2291 O O . MET B 1 138 ? 18.984 -6.148 9.18 1 52.97 138 MET B O 1
ATOM 2295 N N . GLU B 1 139 ? 19.562 -7.59 7.57 1 50.81 139 GLU B N 1
ATOM 2296 C CA . GLU B 1 139 ? 20.109 -6.496 6.773 1 50.81 139 GLU B CA 1
ATOM 2297 C C . GLU B 1 139 ? 19.031 -5.793 5.977 1 50.81 139 GLU B C 1
ATOM 2299 O O . GLU B 1 139 ? 19.312 -4.988 5.09 1 50.81 139 GLU B O 1
ATOM 2304 N N . GLY B 1 140 ? 17.641 -5.723 6.441 1 61.44 140 GLY B N 1
ATOM 2305 C CA . GLY B 1 140 ? 17.062 -5.027 5.301 1 61.44 140 GLY B CA 1
ATOM 2306 C C . GLY B 1 140 ? 15.602 -4.652 5.5 1 61.44 140 GLY B C 1
ATOM 2307 O O . GLY B 1 140 ? 15.047 -4.867 6.578 1 61.44 140 GLY B O 1
ATOM 2308 N N . SER B 1 141 ? 15.117 -3.723 4.863 1 78.12 141 SER B N 1
ATOM 2309 C CA . SER B 1 141 ? 13.758 -3.232 4.652 1 78.12 141 SER B CA 1
ATOM 2310 C C . SER B 1 141 ? 12.852 -4.328 4.094 1 78.12 141 SER B C 1
ATOM 2312 O O . SER B 1 141 ? 11.68 -4.082 3.803 1 78.12 141 SER B O 1
ATOM 2314 N N . LYS B 1 142 ? 13.43 -5.586 4.258 1 86 142 LYS B N 1
ATOM 2315 C CA . LYS B 1 142 ? 12.656 -6.688 3.699 1 86 142 LYS B CA 1
ATOM 2316 C C . LYS B 1 142 ? 11.586 -7.156 4.676 1 86 142 LYS B C 1
ATOM 2318 O O . LYS B 1 142 ? 11.883 -7.477 5.828 1 86 142 LYS B O 1
ATOM 2323 N N . GLY B 1 143 ? 10.43 -7.133 4.23 1 93.06 143 GLY B N 1
ATOM 2324 C CA . GLY B 1 143 ? 9.273 -7.438 5.066 1 93.06 143 GLY B CA 1
ATOM 2325 C C . GLY B 1 143 ? 8.023 -6.688 4.656 1 93.06 143 GLY B C 1
ATOM 2326 O O . GLY B 1 143 ? 7.898 -6.258 3.506 1 93.06 143 GLY B O 1
ATOM 2327 N N . ALA B 1 144 ? 7.117 -6.781 5.59 1 95.19 144 ALA B N 1
ATOM 2328 C CA . ALA B 1 144 ? 5.809 -6.23 5.242 1 95.19 144 ALA B CA 1
ATOM 2329 C C . ALA B 1 144 ? 5.273 -5.34 6.359 1 95.19 144 ALA B C 1
ATOM 2331 O O . ALA B 1 144 ? 5.645 -5.5 7.523 1 95.19 144 ALA B O 1
ATOM 2332 N N . ALA B 1 145 ? 4.551 -4.383 5.98 1 97.19 145 ALA B N 1
ATOM 2333 C CA . ALA B 1 145 ? 3.746 -3.557 6.879 1 97.19 145 ALA B CA 1
ATOM 2334 C C . ALA B 1 145 ? 2.303 -3.463 6.395 1 97.19 145 ALA B C 1
ATOM 2336 O O . ALA B 1 145 ? 2.051 -3.357 5.191 1 97.19 145 ALA B O 1
ATOM 2337 N N . GLY B 1 146 ? 1.327 -3.5 7.34 1 97.88 146 GLY B N 1
ATOM 2338 C CA . GLY B 1 146 ? -0.076 -3.486 6.961 1 97.88 146 GLY B CA 1
ATOM 2339 C C . GLY B 1 146 ? -0.956 -2.746 7.949 1 97.88 146 GLY B C 1
ATOM 2340 O O . GLY B 1 146 ? -0.533 -2.465 9.07 1 97.88 146 GLY B O 1
ATOM 2341 N N . VAL B 1 147 ? -2.162 -2.387 7.457 1 98.44 147 VAL B N 1
ATOM 2342 C CA . VAL B 1 147 ? -3.145 -1.704 8.289 1 98.44 147 VAL B CA 1
ATOM 2343 C C . VAL B 1 147 ? -4.535 -2.289 8.039 1 98.44 147 VAL B C 1
ATOM 2345 O O . VAL B 1 147 ? -4.785 -2.877 6.984 1 98.44 147 VAL B O 1
ATOM 2348 N N . VAL B 1 148 ? -5.375 -2.121 9.031 1 98.12 148 VAL B N 1
ATOM 2349 C CA . VAL B 1 148 ? -6.77 -2.545 8.961 1 98.12 148 VAL B CA 1
ATOM 2350 C C . VAL B 1 148 ? -7.684 -1.357 9.25 1 98.12 148 VAL B C 1
ATOM 2352 O O . VAL B 1 148 ? -7.488 -0.639 10.227 1 98.12 148 VAL B O 1
ATOM 2355 N N . LEU B 1 149 ? -8.648 -1.202 8.336 1 97.56 149 LEU B N 1
ATOM 2356 C CA . LEU B 1 149 ? -9.641 -0.144 8.492 1 97.56 149 LEU B CA 1
ATOM 2357 C C . LEU B 1 149 ? -11.055 -0.705 8.383 1 97.56 149 LEU B C 1
ATOM 2359 O O . LEU B 1 149 ? -11.266 -1.747 7.762 1 97.56 149 LEU B O 1
ATOM 2363 N N . LYS B 1 150 ? -11.938 0.034 8.992 1 96.19 150 LYS B N 1
ATOM 2364 C CA . LYS B 1 150 ? -13.359 -0.196 8.797 1 96.19 150 LYS B CA 1
ATOM 2365 C C . LYS B 1 150 ? -14.055 1.066 8.289 1 96.19 150 LYS B C 1
ATOM 2367 O O . LYS B 1 150 ? -13.758 2.17 8.75 1 96.19 150 LYS B O 1
ATOM 2372 N N . VAL B 1 151 ? -14.891 0.864 7.344 1 95 151 VAL B N 1
ATOM 2373 C CA . VAL B 1 151 ? -15.727 1.948 6.836 1 95 151 VAL B CA 1
ATOM 2374 C C . VAL B 1 151 ? -17.203 1.615 7.059 1 95 151 VAL B C 1
ATOM 2376 O O . VAL B 1 151 ? -17.688 0.573 6.609 1 95 151 VAL B O 1
ATOM 2379 N N . TYR B 1 152 ? -17.859 2.555 7.723 1 88.75 152 TYR B N 1
ATOM 2380 C CA . TYR B 1 152 ? -19.266 2.357 8.031 1 88.75 152 TYR B CA 1
ATOM 2381 C C . TYR B 1 152 ? -20.156 3.121 7.051 1 88.75 152 TYR B C 1
ATOM 2383 O O . TYR B 1 152 ? -19.75 4.164 6.531 1 88.75 152 TYR B O 1
ATOM 2391 N N . GLY B 1 153 ? -21.203 2.607 6.457 1 70.94 153 GLY B N 1
ATOM 2392 C CA . GLY B 1 153 ? -22.172 3.25 5.598 1 70.94 153 GLY B CA 1
ATOM 2393 C C . GLY B 1 153 ? -23.25 3.984 6.367 1 70.94 153 GLY B C 1
ATOM 2394 O O . GLY B 1 153 ? -23.438 3.754 7.566 1 70.94 153 GLY B O 1
#